Protein AF-D8FT70-F1 (afdb_monomer)

Radius of gyration: 17.11 Å; Cα contacts (8 Å, |Δi|>4): 318; chains: 1; bounding box: 54×34×43 Å

Foldseek 3Di:
DDDDPPDDDFDDDLVFLLQALVQQLLQLVLVCVLPVVAGPNVNSVLVSVQSSLCVVQVWFQKKKKFWFAVVVVGHTAKMKMWGKFFAPRFCVPAVQAFDDHHNDHDDHDDDDPRIHMDMDTDTDPSQVPDDLVVNCVSCVSHPDHGPPPDPPDDDPDDPHDWDWPAWGGHGGIIITMTMDGDDDD

Nearest PDB structures (foldseek):
  4tzj-assembly1_A  TM=5.877E-01  e=7.000E-05  Caenorhabditis elegans
  6ww9-assembly1_A  TM=5.213E-01  e=8.939E-05  Homo sapiens
  8cxk-assembly1_A  TM=5.914E-01  e=4.656E-04  Caenorhabditis elegans
  4trk-assembly1_A  TM=5.838E-01  e=4.120E-04  Caenorhabditis elegans
  6kto-assembly1_A  TM=5.050E-01  e=3.035E-04  Homo sapiens

Mean predicted aligned error: 5.56 Å

pLDDT: mean 88.77, std 13.38, range [35.94, 98.25]

Secondary structure (DSSP, 8-state):
-------PPPP--HHHHHHHHHHHHHHHHHHHHH-TTTS-HHHHHHHHHHHHHHHHTT-EEEEEEEEEETTTTTEEEEEEEEEEEETHHHHHHHTT--B----PPP-PPP--TT-EEEEEEEE-HHHHTS-HHHHHHHHTTSSS--TTS--------TTS-PEEEEEEEETTEEEEEEEEEPPP-

Structure (mmCIF, N/CA/C/O backbone):
data_AF-D8FT70-F1
#
_entry.id   AF-D8FT70-F1
#
loop_
_atom_site.group_PDB
_atom_site.id
_atom_site.type_symbol
_atom_site.label_atom_id
_atom_site.label_alt_id
_atom_site.label_comp_id
_atom_site.label_asym_id
_atom_site.label_entity_id
_atom_site.label_seq_id
_atom_site.pdbx_PDB_ins_code
_atom_site.Cartn_x
_atom_site.Cartn_y
_atom_site.Cartn_z
_atom_site.occupancy
_atom_site.B_iso_or_equiv
_atom_site.auth_seq_id
_atom_site.auth_comp_id
_atom_site.auth_asym_id
_atom_site.auth_atom_id
_atom_site.pdbx_PDB_model_num
ATOM 1 N N . MET A 1 1 ? -39.156 -11.696 14.757 1.00 41.62 1 MET A N 1
ATOM 2 C CA . MET A 1 1 ? -37.833 -11.967 15.363 1.00 41.62 1 MET A CA 1
ATOM 3 C C . MET A 1 1 ? -37.110 -10.641 15.510 1.00 41.62 1 MET A C 1
ATOM 5 O O . MET A 1 1 ? -37.028 -9.922 14.524 1.00 41.62 1 MET A O 1
ATOM 9 N N . LYS A 1 2 ? -36.673 -10.265 16.717 1.00 35.94 2 LYS A N 1
ATOM 10 C CA . LYS A 1 2 ? -35.845 -9.067 16.913 1.00 35.94 2 LYS A CA 1
ATOM 11 C C . LYS A 1 2 ? -34.390 -9.457 16.643 1.00 35.94 2 LYS A C 1
ATOM 13 O O . LYS A 1 2 ? -33.873 -10.331 17.329 1.00 35.94 2 LYS A O 1
ATOM 18 N N . SER A 1 3 ? -33.777 -8.848 15.629 1.00 40.41 3 SER A N 1
ATOM 19 C CA . SER A 1 3 ? -32.331 -8.911 15.403 1.00 40.41 3 SER A CA 1
ATOM 20 C C . SER A 1 3 ? -31.639 -8.247 16.595 1.00 40.41 3 SER A C 1
ATOM 22 O O . SER A 1 3 ? -31.877 -7.070 16.865 1.00 40.41 3 SER A O 1
ATOM 24 N N . ILE A 1 4 ? -30.859 -9.013 17.356 1.00 44.88 4 ILE A N 1
ATOM 25 C CA . ILE A 1 4 ? -29.949 -8.460 18.358 1.00 44.88 4 ILE A CA 1
ATOM 26 C C . ILE A 1 4 ? -28.674 -8.125 17.592 1.00 44.88 4 ILE A C 1
ATOM 28 O O . ILE A 1 4 ? -27.902 -9.016 17.244 1.00 44.88 4 ILE A O 1
ATOM 32 N N . VAL A 1 5 ? -28.475 -6.845 17.291 1.00 44.84 5 VAL A N 1
ATOM 33 C CA . VAL A 1 5 ? -27.199 -6.360 16.765 1.00 44.84 5 VAL A CA 1
ATOM 34 C C . VAL A 1 5 ? -26.230 -6.302 17.943 1.00 44.84 5 VAL A C 1
ATOM 36 O O . VAL A 1 5 ? -26.294 -5.387 18.760 1.00 44.84 5 VAL A O 1
ATOM 39 N N . ILE A 1 6 ? -25.369 -7.310 18.069 1.00 43.50 6 ILE A N 1
ATOM 40 C CA . ILE A 1 6 ? -24.229 -7.262 18.987 1.00 43.50 6 ILE A CA 1
ATOM 41 C C . ILE A 1 6 ? -23.134 -6.475 18.264 1.00 43.50 6 ILE A C 1
ATOM 43 O O . ILE A 1 6 ? -22.516 -6.986 17.335 1.00 43.50 6 ILE A O 1
ATOM 47 N N . SER A 1 7 ? -22.924 -5.213 18.640 1.00 49.34 7 SER A N 1
ATOM 48 C CA . SER A 1 7 ? -21.809 -4.420 18.121 1.00 49.34 7 SER A CA 1
ATOM 49 C C . SER A 1 7 ? -20.530 -4.793 18.870 1.00 49.34 7 SER A C 1
ATOM 51 O O . SER A 1 7 ? -20.329 -4.376 20.011 1.00 49.34 7 SER A O 1
ATOM 53 N N . THR A 1 8 ? -19.662 -5.586 18.252 1.00 55.84 8 THR A N 1
ATOM 54 C CA . THR A 1 8 ? -18.326 -5.869 18.786 1.00 55.84 8 THR A CA 1
ATOM 55 C C . THR A 1 8 ? -17.396 -4.705 18.448 1.00 55.84 8 THR A C 1
ATOM 57 O O . THR A 1 8 ? -17.171 -4.412 17.276 1.00 55.84 8 THR A O 1
ATOM 60 N N . SER A 1 9 ? -16.843 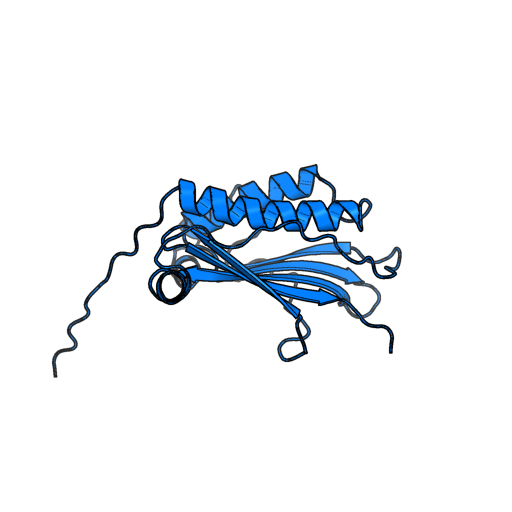-4.027 19.455 1.00 68.00 9 SER A N 1
ATOM 61 C CA . SER A 1 9 ? -15.784 -3.034 19.245 1.00 68.00 9 SER A CA 1
ATOM 62 C C . SER A 1 9 ? -14.445 -3.747 19.050 1.00 68.00 9 SER A C 1
ATOM 64 O O . SER A 1 9 ? -13.988 -4.450 19.952 1.00 68.00 9 SER A O 1
ATOM 66 N N . ILE A 1 10 ? -13.812 -3.568 17.891 1.00 78.56 10 ILE A N 1
ATOM 67 C CA . ILE A 1 10 ? -12.464 -4.080 17.624 1.00 78.56 10 ILE A CA 1
ATOM 68 C C . ILE A 1 10 ? -11.456 -3.020 18.075 1.00 78.56 10 ILE A C 1
ATOM 70 O O . ILE A 1 10 ? -11.450 -1.909 17.551 1.00 78.56 10 ILE A O 1
ATOM 74 N N . SER A 1 11 ? -10.596 -3.361 19.034 1.00 84.44 11 SER A N 1
ATOM 75 C CA . SER A 1 11 ? -9.522 -2.470 19.485 1.00 84.44 11 SER A CA 1
ATOM 76 C C . SER A 1 11 ? -8.254 -2.710 18.668 1.00 84.44 11 SER A C 1
ATOM 78 O O . SER A 1 11 ? -7.707 -3.815 18.691 1.00 84.44 11 SER A O 1
ATOM 80 N N . ILE A 1 12 ? -7.778 -1.674 17.977 1.00 89.50 12 ILE A N 1
ATOM 81 C CA . ILE A 1 12 ? -6.505 -1.655 17.243 1.00 89.50 12 ILE A CA 1
ATOM 82 C C . ILE A 1 12 ? -5.605 -0.626 17.916 1.00 89.50 12 ILE A C 1
ATOM 84 O O . ILE A 1 12 ? -6.015 0.514 18.134 1.00 89.50 12 ILE A O 1
ATOM 88 N N . THR A 1 13 ? -4.389 -1.023 18.283 1.00 92.88 13 THR A N 1
ATOM 89 C CA . THR A 1 13 ? -3.439 -0.116 18.931 1.00 92.88 13 THR A CA 1
ATOM 90 C C . THR A 1 13 ? -2.561 0.593 17.902 1.00 92.88 13 THR A C 1
ATOM 92 O O . THR A 1 13 ? -2.334 0.093 16.800 1.00 92.88 13 THR A O 1
ATOM 95 N N . GLY A 1 14 ? -1.975 1.733 18.284 1.00 93.12 14 GLY A N 1
ATOM 96 C CA . GLY A 1 14 ? -0.968 2.396 17.448 1.00 93.12 14 GLY A CA 1
ATOM 97 C C . GLY A 1 14 ? 0.229 1.489 17.127 1.00 93.12 14 GLY A C 1
ATOM 98 O O . GLY A 1 14 ? 0.755 1.533 16.021 1.00 93.12 14 GLY A O 1
ATOM 99 N N . ASN A 1 15 ? 0.609 0.596 18.049 1.00 95.19 15 ASN A N 1
ATOM 100 C CA . ASN A 1 15 ? 1.689 -0.370 17.830 1.00 95.19 15 ASN A CA 1
ATOM 101 C C . ASN A 1 15 ? 1.345 -1.428 16.773 1.00 95.19 15 ASN A C 1
ATOM 103 O O . ASN A 1 15 ? 2.253 -1.905 16.089 1.00 95.19 15 ASN A O 1
ATOM 107 N N . ASP A 1 16 ? 0.068 -1.798 16.644 1.00 96.25 16 ASP A N 1
ATOM 108 C CA . ASP A 1 16 ? -0.387 -2.732 15.611 1.00 96.25 16 ASP A CA 1
ATOM 109 C C . ASP A 1 16 ? -0.280 -2.090 14.228 1.00 96.25 16 ASP A C 1
ATOM 111 O O . ASP A 1 16 ? 0.277 -2.684 13.305 1.00 96.25 16 ASP A O 1
ATOM 115 N N . ILE A 1 17 ? -0.731 -0.836 14.122 1.00 96.81 17 ILE A N 1
ATOM 116 C CA . ILE A 1 17 ? -0.662 -0.038 12.893 1.00 96.81 17 ILE A CA 1
ATOM 117 C C . ILE A 1 17 ? 0.787 0.162 12.461 1.00 96.81 17 ILE A C 1
ATOM 119 O O . ILE A 1 17 ? 1.124 -0.133 11.316 1.00 96.81 17 ILE A O 1
ATOM 123 N N . ILE A 1 18 ? 1.654 0.602 13.380 1.00 97.50 18 ILE A N 1
ATOM 124 C CA . ILE A 1 18 ? 3.083 0.799 13.107 1.00 97.50 18 ILE A CA 1
ATOM 125 C C . ILE A 1 18 ? 3.709 -0.503 12.607 1.00 97.50 18 ILE A C 1
ATOM 127 O O . ILE A 1 18 ? 4.420 -0.499 11.608 1.00 97.50 18 ILE A O 1
ATOM 131 N N . TYR A 1 19 ? 3.442 -1.633 13.269 1.00 97.62 19 TYR A N 1
ATOM 132 C CA . TYR A 1 19 ? 4.030 -2.907 12.864 1.00 97.62 19 TYR A CA 1
ATOM 133 C C . TYR A 1 19 ? 3.615 -3.320 11.446 1.00 97.62 19 TYR A C 1
ATOM 135 O O . TYR A 1 19 ? 4.471 -3.733 10.657 1.00 97.62 19 TYR A O 1
ATOM 143 N N . VAL A 1 20 ? 2.319 -3.216 11.130 1.00 98.00 20 VAL A N 1
ATOM 144 C CA . VAL A 1 20 ? 1.765 -3.594 9.823 1.00 98.00 20 VAL A CA 1
ATOM 145 C C . VAL A 1 20 ? 2.288 -2.672 8.723 1.00 98.00 20 VAL A C 1
ATOM 147 O O . VAL A 1 20 ? 2.804 -3.163 7.716 1.00 98.00 20 VAL A O 1
ATOM 150 N N . ALA A 1 21 ? 2.251 -1.354 8.935 1.00 97.88 21 ALA A N 1
ATOM 151 C CA . ALA A 1 21 ? 2.776 -0.382 7.980 1.00 97.88 21 ALA A CA 1
ATOM 152 C C . ALA A 1 21 ? 4.281 -0.577 7.726 1.00 97.88 21 ALA A C 1
ATOM 154 O O . ALA A 1 21 ? 4.714 -0.581 6.574 1.00 97.88 21 ALA A O 1
ATOM 155 N N . GLN A 1 22 ? 5.062 -0.884 8.768 1.00 98.12 22 GLN A N 1
ATOM 156 C CA . GLN A 1 22 ? 6.487 -1.198 8.631 1.00 98.12 22 GLN A CA 1
ATOM 157 C C . GLN A 1 22 ? 6.758 -2.429 7.764 1.00 98.12 22 GLN A C 1
ATOM 159 O O . GLN A 1 22 ? 7.789 -2.474 7.087 1.00 98.12 22 GLN A O 1
ATOM 164 N N . GLN A 1 23 ? 5.885 -3.445 7.767 1.00 98.00 23 GLN A N 1
ATOM 165 C CA . GLN A 1 23 ? 6.073 -4.596 6.878 1.00 98.00 23 GLN A CA 1
ATOM 166 C C . GLN A 1 23 ? 5.832 -4.210 5.416 1.00 98.00 23 GLN A C 1
ATOM 168 O O . GLN A 1 23 ? 6.660 -4.545 4.570 1.00 98.00 23 GLN A O 1
ATOM 173 N N . VAL A 1 24 ? 4.786 -3.426 5.135 1.00 97.88 24 VAL A N 1
ATOM 174 C CA . VAL A 1 24 ? 4.529 -2.880 3.790 1.00 97.88 24 VAL A CA 1
ATOM 175 C C . VAL A 1 24 ? 5.698 -2.012 3.330 1.00 97.88 24 VAL A C 1
ATOM 177 O O . VAL A 1 24 ? 6.209 -2.191 2.225 1.00 97.88 24 VAL A O 1
ATOM 180 N N . LYS A 1 25 ? 6.219 -1.143 4.203 1.00 98.25 25 LYS A N 1
ATOM 181 C CA . LYS A 1 25 ? 7.415 -0.354 3.902 1.00 98.25 25 LYS A CA 1
ATOM 182 C C . LYS A 1 25 ? 8.608 -1.222 3.521 1.00 98.25 25 LYS A C 1
ATOM 184 O O . LYS A 1 25 ? 9.339 -0.893 2.589 1.00 98.25 25 LYS A O 1
ATOM 189 N N . ARG A 1 26 ? 8.858 -2.314 4.246 1.00 98.19 26 ARG A N 1
ATOM 190 C CA . ARG A 1 26 ? 9.984 -3.210 3.941 1.00 98.19 26 ARG A CA 1
ATOM 191 C C . ARG A 1 26 ? 9.856 -3.808 2.545 1.00 98.19 26 ARG A C 1
ATOM 193 O O . ARG A 1 26 ? 10.862 -3.861 1.843 1.00 98.19 26 ARG A O 1
ATOM 200 N N . ASP A 1 27 ? 8.653 -4.197 2.129 1.00 97.62 27 ASP A N 1
ATOM 201 C CA . ASP A 1 27 ? 8.406 -4.645 0.755 1.00 97.62 27 ASP A CA 1
ATOM 202 C C . ASP A 1 27 ? 8.674 -3.531 -0.260 1.00 97.62 27 ASP A C 1
ATOM 204 O O . ASP A 1 27 ? 9.400 -3.757 -1.228 1.00 97.62 27 ASP A O 1
ATOM 208 N N . LEU A 1 28 ? 8.191 -2.310 -0.007 1.00 97.81 28 LEU A N 1
ATOM 209 C CA . LEU A 1 28 ? 8.463 -1.153 -0.868 1.00 97.81 28 LEU A CA 1
ATOM 210 C C . LEU A 1 28 ? 9.961 -0.828 -0.952 1.00 97.81 28 LEU A C 1
ATOM 212 O O . LEU A 1 28 ? 10.458 -0.509 -2.028 1.00 97.81 28 LEU A O 1
ATOM 216 N N . LYS A 1 29 ? 10.716 -0.991 0.139 1.00 98.12 29 LYS A N 1
ATOM 217 C CA . LYS A 1 29 ? 12.182 -0.853 0.137 1.00 98.12 29 LYS A CA 1
ATOM 218 C C . LYS A 1 29 ? 12.886 -1.974 -0.625 1.00 98.12 29 LYS A C 1
ATOM 220 O O . LYS A 1 29 ? 13.968 -1.760 -1.167 1.00 98.12 29 LYS A O 1
ATOM 225 N N . SER A 1 30 ? 12.317 -3.174 -0.678 1.00 97.06 30 SER A N 1
ATOM 226 C CA . SER A 1 30 ? 12.828 -4.233 -1.554 1.00 97.06 30 SER A CA 1
ATOM 227 C C . SER A 1 30 ? 12.486 -3.963 -3.021 1.00 97.06 30 SER A C 1
ATOM 229 O O . SER A 1 30 ? 13.316 -4.228 -3.890 1.00 97.06 30 SER A O 1
ATOM 231 N N . LEU A 1 31 ? 11.322 -3.369 -3.299 1.00 96.50 31 LEU A N 1
ATOM 232 C CA . LEU A 1 31 ? 10.928 -2.931 -4.637 1.00 96.50 31 LEU A CA 1
ATOM 233 C C . LEU A 1 31 ? 11.800 -1.771 -5.141 1.00 96.50 31 LEU A C 1
ATOM 235 O O . LEU A 1 31 ? 12.268 -1.825 -6.275 1.00 96.50 31 LEU A O 1
ATOM 239 N N . SER A 1 32 ? 12.098 -0.778 -4.297 1.00 97.56 32 SER A N 1
ATOM 240 C CA . SER A 1 32 ? 12.981 0.346 -4.641 1.00 97.56 32 SER A CA 1
ATOM 241 C C . SER A 1 32 ? 14.410 -0.108 -4.934 1.00 97.56 32 SER A C 1
ATOM 243 O O . SER A 1 32 ? 15.049 0.401 -5.847 1.00 97.56 32 SER A O 1
ATOM 245 N N . LYS A 1 33 ? 14.909 -1.137 -4.236 1.00 97.31 33 LYS A N 1
ATOM 246 C CA . LYS A 1 33 ? 16.205 -1.759 -4.559 1.00 97.31 33 LYS A CA 1
ATOM 247 C C . LYS A 1 33 ? 16.215 -2.431 -5.932 1.00 97.31 33 LYS A C 1
ATOM 249 O O . LYS A 1 33 ? 17.240 -2.395 -6.604 1.00 97.31 33 LYS A O 1
ATOM 254 N N . ALA A 1 34 ? 15.109 -3.056 -6.336 1.00 96.25 34 ALA A N 1
ATOM 255 C CA . ALA A 1 34 ? 14.995 -3.691 -7.648 1.00 96.25 34 ALA A CA 1
ATOM 256 C C . ALA A 1 34 ? 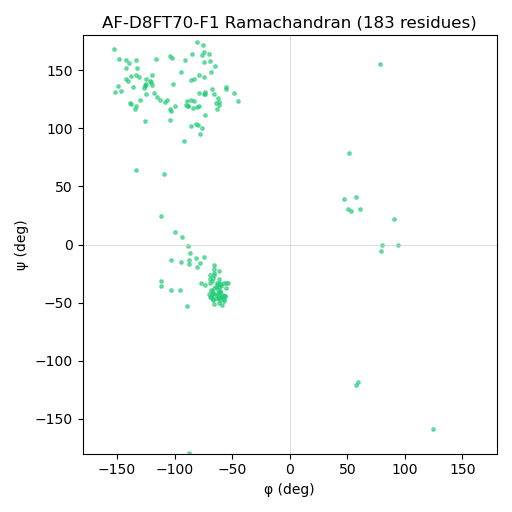14.770 -2.673 -8.779 1.00 96.25 34 ALA A C 1
ATOM 258 O O . ALA A 1 34 ? 15.264 -2.879 -9.886 1.00 96.25 34 ALA A O 1
ATOM 259 N N . TYR A 1 35 ? 14.066 -1.571 -8.499 1.00 96.75 35 TYR A N 1
ATOM 260 C CA . TYR A 1 35 ? 13.694 -0.551 -9.484 1.00 96.75 35 TYR A CA 1
ATOM 261 C C . TYR A 1 35 ? 13.962 0.882 -8.979 1.00 96.75 35 TYR A C 1
ATOM 263 O O . TYR A 1 35 ? 13.030 1.682 -8.858 1.00 96.75 35 TYR A O 1
ATOM 271 N N . PRO A 1 36 ? 15.231 1.254 -8.730 1.00 96.00 36 PRO A N 1
ATOM 272 C CA . PRO A 1 36 ? 15.581 2.521 -8.073 1.00 96.00 36 PRO A CA 1
ATOM 273 C C . PRO A 1 36 ? 15.230 3.772 -8.887 1.00 96.00 36 PRO A C 1
ATOM 275 O O . PRO A 1 36 ? 15.091 4.852 -8.324 1.00 96.00 36 PRO A O 1
ATOM 278 N N . ASN A 1 37 ? 15.066 3.635 -10.205 1.00 95.56 37 ASN A N 1
ATOM 279 C CA . ASN A 1 37 ? 14.657 4.737 -11.082 1.00 95.56 37 ASN A CA 1
ATOM 280 C C . ASN A 1 37 ? 13.139 4.991 -11.068 1.00 95.56 37 ASN A C 1
ATOM 282 O O . ASN A 1 37 ? 12.695 5.983 -11.637 1.00 95.56 37 ASN A O 1
ATOM 286 N N . LEU A 1 38 ? 12.350 4.080 -10.489 1.00 96.88 38 LEU A N 1
ATOM 287 C CA . LEU A 1 38 ? 10.884 4.144 -10.480 1.00 96.88 38 LEU A CA 1
ATOM 288 C C . LEU A 1 38 ? 10.315 4.397 -9.086 1.00 96.88 38 LEU A C 1
ATOM 290 O O . LEU A 1 38 ? 9.264 5.012 -8.978 1.00 96.88 38 LEU A O 1
ATOM 294 N N . LEU A 1 39 ? 10.992 3.919 -8.043 1.00 96.94 39 LEU A N 1
ATOM 295 C CA . LEU A 1 39 ? 10.612 4.125 -6.651 1.00 96.94 39 LEU A CA 1
ATOM 296 C C . LEU A 1 39 ? 11.874 4.402 -5.836 1.00 96.94 39 LEU A C 1
ATOM 298 O O . LEU A 1 39 ? 12.783 3.570 -5.805 1.00 96.94 39 LEU A O 1
ATOM 302 N N . SER A 1 40 ? 11.928 5.548 -5.161 1.00 97.19 40 SER A N 1
ATOM 303 C CA . SER A 1 40 ? 13.034 5.883 -4.259 1.00 97.19 40 SER A CA 1
ATOM 304 C C . SER A 1 40 ? 12.817 5.287 -2.861 1.00 97.19 40 SER A C 1
ATOM 306 O O . SER A 1 40 ? 11.716 4.866 -2.503 1.00 97.19 40 SER A O 1
ATOM 308 N N . SER A 1 41 ? 13.876 5.224 -2.043 1.00 95.50 41 SER A N 1
ATOM 309 C CA . SER A 1 41 ? 13.713 4.822 -0.636 1.00 95.50 41 SER A CA 1
ATOM 310 C C . SER A 1 41 ? 12.891 5.838 0.155 1.00 95.50 41 SER A C 1
ATOM 312 O O . SER A 1 41 ? 12.103 5.419 0.995 1.00 95.50 41 SER A O 1
ATOM 314 N N . ASP A 1 42 ? 13.069 7.131 -0.118 1.00 97.31 42 ASP A N 1
ATOM 315 C CA . ASP A 1 42 ? 12.357 8.202 0.584 1.00 97.31 42 ASP A CA 1
ATOM 316 C C . ASP A 1 42 ? 10.864 8.163 0.244 1.00 97.31 42 ASP A C 1
ATOM 318 O O . ASP A 1 42 ? 10.030 8.230 1.137 1.00 97.31 42 ASP A O 1
ATOM 322 N N . GLU A 1 43 ? 10.509 7.905 -1.021 1.00 96.56 43 GLU A N 1
ATOM 323 C CA . GLU A 1 43 ? 9.109 7.710 -1.410 1.00 96.56 43 GLU A CA 1
ATOM 324 C C . GLU A 1 43 ? 8.492 6.479 -0.722 1.00 96.56 43 GLU A C 1
ATOM 326 O O . GLU A 1 43 ? 7.310 6.484 -0.384 1.00 96.56 43 GLU A O 1
ATOM 331 N N . ALA A 1 44 ? 9.273 5.423 -0.469 1.00 96.75 44 ALA A N 1
ATOM 332 C CA . ALA A 1 44 ? 8.801 4.271 0.299 1.00 96.75 44 ALA A CA 1
ATOM 333 C C . ALA A 1 44 ? 8.573 4.592 1.790 1.00 96.75 44 ALA A C 1
ATOM 335 O O . ALA A 1 44 ? 7.678 3.999 2.394 1.00 96.75 44 ALA A O 1
ATOM 336 N N . ASP A 1 45 ? 9.369 5.490 2.384 1.00 96.75 45 ASP A N 1
ATOM 337 C CA . ASP A 1 45 ? 9.136 6.007 3.738 1.00 96.75 45 ASP A CA 1
ATOM 338 C C . ASP A 1 45 ? 7.886 6.916 3.755 1.00 96.75 45 ASP A C 1
ATOM 340 O O . ASP A 1 45 ? 6.993 6.690 4.568 1.00 96.75 45 ASP A O 1
ATOM 344 N N . ASP A 1 46 ? 7.722 7.826 2.788 1.00 96.62 46 ASP A N 1
ATOM 345 C CA . ASP A 1 46 ? 6.518 8.665 2.672 1.00 96.62 46 ASP A CA 1
ATOM 346 C C . ASP A 1 46 ? 5.241 7.814 2.545 1.00 96.62 46 ASP A C 1
ATOM 348 O O . ASP A 1 46 ? 4.233 8.058 3.213 1.00 96.62 46 ASP A O 1
ATOM 352 N N . LEU A 1 47 ? 5.265 6.773 1.706 1.00 96.25 47 LEU A N 1
ATOM 353 C CA . LEU A 1 47 ? 4.133 5.862 1.514 1.00 96.25 47 LEU A CA 1
ATOM 354 C C . LEU A 1 47 ? 3.733 5.109 2.791 1.00 96.25 47 LEU A C 1
ATOM 356 O O . LEU A 1 47 ? 2.553 4.786 2.947 1.00 96.25 47 LEU A O 1
ATOM 360 N N . GLU A 1 48 ? 4.673 4.847 3.701 1.00 96.62 48 GLU A N 1
ATOM 361 C CA . GLU A 1 48 ? 4.380 4.267 5.015 1.00 96.62 48 GLU A CA 1
ATOM 362 C C . GLU A 1 48 ? 3.548 5.227 5.862 1.00 96.62 48 GLU A C 1
ATOM 364 O O . GLU A 1 48 ? 2.487 4.834 6.344 1.00 96.62 48 GLU A O 1
ATOM 369 N N . ASP A 1 49 ? 3.978 6.483 5.994 1.00 96.06 49 ASP A N 1
ATOM 370 C CA . ASP A 1 49 ? 3.282 7.502 6.792 1.00 96.06 49 ASP A CA 1
ATOM 371 C C . ASP A 1 49 ? 1.862 7.756 6.261 1.00 96.06 49 ASP A C 1
ATOM 373 O O . ASP A 1 49 ? 0.876 7.847 7.007 1.00 96.06 49 ASP A O 1
ATOM 377 N N . ASN A 1 50 ? 1.746 7.788 4.933 1.00 95.56 50 ASN A N 1
ATOM 378 C CA . ASN A 1 50 ? 0.479 7.890 4.223 1.00 95.56 50 ASN A CA 1
ATOM 379 C C . ASN A 1 50 ? -0.428 6.688 4.548 1.00 95.56 50 ASN A C 1
ATOM 381 O O . ASN A 1 50 ? -1.599 6.860 4.888 1.00 95.56 50 ASN A O 1
ATOM 385 N N . PHE A 1 51 ? 0.104 5.465 4.479 1.00 96.44 51 PHE A N 1
ATOM 386 C CA . PHE A 1 51 ? -0.657 4.250 4.765 1.00 96.44 51 PHE A CA 1
ATOM 387 C C . PHE A 1 51 ? -1.046 4.134 6.245 1.00 96.44 51 PHE A C 1
ATOM 389 O O . PHE A 1 51 ? -2.183 3.774 6.548 1.00 96.44 51 PHE A O 1
ATOM 396 N N . MET A 1 52 ? -0.164 4.518 7.172 1.00 96.75 52 MET A N 1
ATOM 397 C CA . MET A 1 52 ? -0.474 4.607 8.602 1.00 96.75 52 MET A CA 1
ATOM 398 C C . MET A 1 52 ? -1.664 5.530 8.856 1.00 96.75 52 MET A C 1
ATOM 400 O O . MET A 1 52 ? -2.573 5.159 9.597 1.00 96.75 52 MET A O 1
ATOM 404 N N . THR A 1 53 ? -1.698 6.694 8.202 1.00 95.62 53 THR A N 1
ATOM 405 C CA . THR A 1 53 ? -2.823 7.636 8.299 1.00 95.62 53 THR A CA 1
ATOM 406 C C . THR A 1 53 ? -4.138 6.981 7.875 1.00 95.62 53 THR A C 1
ATOM 408 O O . THR A 1 53 ? -5.150 7.119 8.568 1.00 95.62 53 THR A O 1
ATOM 411 N N . LEU A 1 54 ? -4.133 6.210 6.783 1.00 95.62 54 LEU A N 1
ATOM 412 C CA . LEU A 1 54 ? -5.324 5.485 6.336 1.00 95.62 54 LEU A CA 1
ATOM 413 C C . LEU A 1 54 ? -5.740 4.381 7.320 1.00 95.62 54 LEU A C 1
ATOM 415 O O . LEU A 1 54 ? -6.929 4.241 7.605 1.00 95.62 54 LEU A O 1
ATOM 419 N N . LEU A 1 55 ? -4.788 3.628 7.874 1.00 95.88 55 LEU A N 1
ATOM 420 C CA . LEU A 1 55 ? -5.061 2.560 8.842 1.00 95.88 55 LEU A CA 1
ATOM 421 C C . LEU A 1 55 ? -5.628 3.093 10.165 1.00 95.88 55 LEU A C 1
ATOM 423 O O . LEU A 1 55 ? -6.597 2.531 10.673 1.00 95.88 55 LEU A O 1
ATOM 427 N N . ILE A 1 56 ? -5.083 4.196 10.696 1.00 95.00 56 ILE A N 1
ATOM 428 C CA . ILE A 1 56 ? -5.579 4.856 11.923 1.00 95.00 56 ILE A CA 1
ATOM 429 C C . ILE A 1 56 ? -7.061 5.213 11.794 1.00 95.00 56 ILE A C 1
ATOM 431 O O . ILE A 1 56 ? -7.817 5.089 12.755 1.00 95.00 56 ILE A O 1
ATOM 435 N N . ASN A 1 57 ? -7.478 5.631 10.601 1.00 94.19 57 ASN A N 1
ATOM 436 C CA . ASN A 1 57 ? -8.845 6.060 10.329 1.00 94.19 57 ASN A CA 1
ATOM 437 C C . ASN A 1 57 ? -9.745 4.935 9.794 1.00 94.19 57 ASN A C 1
ATOM 439 O O . ASN A 1 57 ? -10.872 5.209 9.384 1.00 94.19 57 ASN A O 1
ATOM 443 N N . ASN A 1 58 ? -9.259 3.687 9.764 1.00 93.69 58 ASN A N 1
ATOM 444 C CA . ASN A 1 58 ? -9.934 2.561 9.117 1.00 93.69 58 ASN A CA 1
ATOM 445 C C . ASN A 1 58 ? -10.424 2.911 7.697 1.00 93.69 58 ASN A C 1
ATOM 447 O O . ASN A 1 58 ? -11.546 2.587 7.312 1.00 93.69 58 ASN A O 1
ATOM 451 N N . ALA A 1 59 ? -9.627 3.662 6.936 1.00 94.38 59 ALA A N 1
ATOM 452 C CA . ALA A 1 59 ? -10.096 4.322 5.723 1.00 94.38 59 ALA A CA 1
ATOM 453 C C . ALA A 1 59 ? -10.001 3.445 4.462 1.00 94.38 59 ALA A C 1
ATOM 455 O O . ALA A 1 59 ? -10.629 3.736 3.449 1.00 94.38 59 ALA A O 1
ATOM 456 N N . VAL A 1 60 ? -9.224 2.367 4.506 1.00 94.25 60 VAL A N 1
ATOM 457 C CA . VAL A 1 60 ? -8.819 1.578 3.336 1.00 94.25 60 VAL A CA 1
ATOM 458 C C . VAL A 1 60 ? -9.173 0.104 3.520 1.00 94.25 60 VAL A C 1
ATOM 460 O O . VAL A 1 60 ? -8.955 -0.444 4.597 1.00 94.25 60 VAL A O 1
ATOM 463 N N . SER A 1 61 ? -9.708 -0.532 2.473 1.00 94.75 61 SER A N 1
ATOM 464 C CA . SER A 1 61 ? -9.888 -1.990 2.406 1.00 94.75 61 SER A CA 1
ATOM 465 C C . SER A 1 61 ? -8.732 -2.665 1.678 1.00 94.75 61 SER A C 1
ATOM 467 O O . SER A 1 61 ? -8.272 -3.717 2.101 1.00 94.75 61 SER A O 1
ATOM 469 N N . ASP A 1 62 ? -8.233 -2.046 0.609 1.00 94.00 62 ASP A N 1
ATOM 470 C CA . ASP A 1 62 ? -7.111 -2.549 -0.171 1.00 94.00 62 ASP A CA 1
ATOM 471 C C . ASP A 1 62 ? -6.230 -1.395 -0.626 1.00 94.00 62 ASP A C 1
ATOM 473 O O . ASP A 1 62 ? -6.708 -0.331 -1.019 1.00 94.00 62 ASP A O 1
ATOM 477 N N . ILE A 1 63 ? -4.928 -1.624 -0.632 1.00 93.81 63 ILE A N 1
ATOM 478 C CA . ILE A 1 63 ? -3.950 -0.710 -1.209 1.00 93.81 63 ILE A CA 1
ATOM 479 C C . ILE A 1 63 ? -3.024 -1.501 -2.119 1.00 93.81 63 ILE A C 1
ATOM 481 O O . ILE A 1 63 ? -2.677 -2.650 -1.831 1.00 93.81 63 ILE A O 1
ATOM 485 N N . GLY A 1 64 ? -2.606 -0.894 -3.222 1.00 93.69 64 GLY A N 1
ATOM 486 C CA . GLY A 1 64 ? -1.637 -1.516 -4.104 1.00 93.69 64 GLY A CA 1
ATOM 487 C C . GLY A 1 64 ? -0.647 -0.540 -4.700 1.00 93.69 64 GLY A C 1
ATOM 488 O O . GLY A 1 64 ? -0.871 0.668 -4.773 1.00 93.69 64 GLY A O 1
ATOM 489 N N . PHE A 1 65 ? 0.477 -1.102 -5.123 1.00 94.62 65 PHE A N 1
ATOM 490 C CA . PHE A 1 65 ? 1.612 -0.378 -5.675 1.00 94.62 65 PHE A CA 1
ATOM 491 C C . PHE A 1 65 ? 2.047 -1.099 -6.933 1.00 94.62 65 PHE A C 1
ATOM 493 O O . PHE A 1 65 ? 2.378 -2.284 -6.889 1.00 94.62 65 PHE A O 1
ATOM 500 N N . SER A 1 66 ? 1.984 -0.394 -8.053 1.00 93.88 66 SER A N 1
ATOM 501 C CA . SER A 1 66 ? 2.109 -0.967 -9.384 1.00 93.88 66 SER A CA 1
ATOM 502 C C . SER A 1 66 ? 3.198 -0.250 -10.158 1.00 93.88 66 SER A C 1
ATOM 504 O O . SER A 1 66 ? 3.268 0.976 -10.159 1.00 93.88 66 SER A O 1
ATOM 506 N N . ILE A 1 67 ? 4.010 -1.017 -10.870 1.00 94.44 67 ILE A N 1
ATOM 507 C CA . ILE A 1 67 ? 4.812 -0.514 -11.976 1.00 94.44 67 ILE A CA 1
ATOM 508 C C . ILE A 1 67 ? 4.067 -0.885 -13.247 1.00 94.44 67 ILE A C 1
ATOM 510 O O . ILE A 1 67 ? 3.843 -2.070 -13.493 1.00 94.44 67 ILE A O 1
ATOM 514 N N . TYR A 1 68 ? 3.668 0.104 -14.038 1.00 92.69 68 TYR A N 1
ATOM 515 C CA . TYR A 1 68 ? 2.893 -0.110 -15.257 1.00 92.69 68 TYR A CA 1
ATOM 516 C C . TYR A 1 68 ? 3.367 0.804 -16.386 1.00 92.69 68 TYR A C 1
ATOM 518 O O . TYR A 1 68 ? 3.946 1.855 -16.136 1.00 92.69 68 TYR A O 1
ATOM 526 N N . ASP A 1 69 ? 3.126 0.407 -17.632 1.00 92.12 69 ASP A N 1
ATOM 527 C CA . ASP A 1 69 ? 3.445 1.206 -18.813 1.00 92.12 69 ASP A CA 1
ATOM 528 C C . ASP A 1 69 ? 2.177 1.842 -19.405 1.00 92.12 69 ASP A C 1
ATOM 530 O O . ASP A 1 69 ? 1.377 1.140 -20.040 1.00 92.12 69 ASP A O 1
ATOM 534 N N . PRO A 1 70 ? 1.984 3.165 -19.241 1.00 89.94 70 PRO A N 1
ATOM 535 C CA . PRO A 1 70 ? 0.833 3.870 -19.793 1.00 89.94 70 PRO A CA 1
ATOM 536 C C . PRO A 1 70 ? 0.821 3.892 -21.326 1.00 89.94 70 PRO A C 1
ATOM 538 O O . PRO A 1 70 ? -0.245 3.995 -21.930 1.00 89.94 70 PRO A O 1
ATOM 541 N N . THR A 1 71 ? 1.980 3.758 -21.974 1.00 91.81 71 THR A N 1
ATOM 542 C CA . THR A 1 71 ? 2.098 3.733 -23.441 1.00 91.81 71 THR A CA 1
ATOM 543 C C . THR A 1 71 ? 1.764 2.363 -24.030 1.00 91.81 71 THR A C 1
ATOM 545 O O . THR A 1 71 ? 1.395 2.266 -25.199 1.00 91.81 71 THR A O 1
ATOM 548 N N . ASN A 1 72 ? 1.812 1.308 -23.213 1.00 87.44 72 ASN A N 1
ATOM 549 C CA . ASN A 1 72 ? 1.491 -0.059 -23.607 1.00 87.44 72 ASN A CA 1
ATOM 550 C C . ASN A 1 72 ? 0.171 -0.525 -22.983 1.00 87.44 72 ASN A C 1
ATOM 552 O O . ASN A 1 72 ? 0.118 -1.475 -22.203 1.00 87.44 72 ASN A O 1
ATOM 556 N N . SER A 1 73 ? -0.915 0.178 -23.309 1.00 85.12 73 SER A N 1
ATOM 557 C CA . SER A 1 73 ? -2.269 -0.142 -22.844 1.00 85.12 73 SER A CA 1
ATOM 558 C C . SER A 1 73 ? -2.396 -0.272 -21.321 1.00 85.12 73 SER A C 1
ATOM 560 O O . SER A 1 73 ? -3.258 -1.018 -20.875 1.00 85.12 73 SER A O 1
ATOM 562 N N . ASN A 1 74 ? -1.584 0.422 -20.517 1.00 86.06 74 ASN A N 1
ATOM 563 C CA . ASN A 1 74 ? -1.473 0.238 -19.062 1.00 86.06 74 ASN A CA 1
ATOM 564 C C . ASN A 1 74 ? -1.095 -1.198 -18.640 1.00 86.06 74 ASN A C 1
ATOM 566 O O . ASN A 1 74 ? -1.675 -1.747 -17.699 1.00 86.06 74 ASN A O 1
ATOM 570 N N . LEU A 1 75 ? -0.165 -1.838 -19.355 1.00 88.38 75 LEU A N 1
ATOM 571 C CA . LEU A 1 75 ? 0.407 -3.128 -18.964 1.00 88.38 75 LEU A CA 1
ATOM 572 C C . LEU A 1 75 ? 1.123 -2.983 -17.618 1.00 88.38 75 LEU A C 1
ATOM 574 O O . LEU A 1 75 ? 2.034 -2.171 -17.489 1.00 88.38 75 LEU A O 1
ATOM 578 N N . VAL A 1 76 ? 0.732 -3.777 -16.625 1.00 90.94 76 VAL A N 1
ATOM 579 C CA . VAL A 1 76 ? 1.454 -3.855 -15.347 1.00 90.94 76 VAL A CA 1
ATOM 580 C C . VAL A 1 76 ? 2.684 -4.743 -15.550 1.00 90.94 76 VAL A C 1
ATOM 582 O O . VAL A 1 76 ? 2.637 -5.694 -16.319 1.00 90.94 76 VAL A O 1
ATOM 585 N N . TYR A 1 77 ? 3.790 -4.456 -14.870 1.00 92.12 77 TYR A N 1
ATOM 586 C CA . TYR A 1 77 ? 5.012 -5.276 -14.851 1.00 92.12 77 TYR A CA 1
ATOM 587 C C . TYR A 1 77 ? 5.246 -5.912 -13.489 1.00 92.12 77 TYR A C 1
ATOM 589 O O . TYR A 1 77 ? 5.709 -7.049 -13.390 1.00 92.12 77 TYR A O 1
ATOM 597 N N . HIS A 1 78 ? 4.891 -5.180 -12.439 1.00 93.00 78 HIS A N 1
ATOM 598 C CA . HIS A 1 78 ? 5.000 -5.623 -11.065 1.00 93.00 78 HIS A CA 1
ATOM 599 C C . HIS A 1 78 ? 3.897 -4.967 -10.251 1.00 93.00 78 HIS A C 1
ATOM 601 O O . HIS A 1 78 ? 3.678 -3.766 -10.396 1.00 93.00 78 HIS A O 1
ATOM 607 N N . GLU A 1 79 ? 3.227 -5.717 -9.387 1.00 93.06 79 GLU A N 1
ATOM 608 C CA . GLU A 1 79 ? 2.230 -5.146 -8.492 1.00 93.06 79 GLU A CA 1
ATOM 609 C C . GLU A 1 79 ? 2.190 -5.878 -7.158 1.00 93.06 79 GLU A C 1
ATOM 611 O O . GLU A 1 79 ? 2.117 -7.105 -7.109 1.00 93.06 79 GLU A O 1
ATOM 616 N N . TYR A 1 80 ? 2.209 -5.096 -6.083 1.00 94.44 80 TYR A N 1
ATOM 617 C CA . TYR A 1 80 ? 1.897 -5.540 -4.734 1.00 94.44 80 TYR A CA 1
ATOM 618 C C . TYR A 1 80 ? 0.478 -5.121 -4.378 1.00 94.44 80 TYR A C 1
ATOM 620 O O . TYR A 1 80 ? 0.086 -3.985 -4.649 1.00 94.44 80 TYR A O 1
ATOM 628 N N . ARG A 1 81 ? -0.263 -6.018 -3.729 1.00 93.81 81 ARG A N 1
ATOM 629 C CA . ARG A 1 81 ? -1.596 -5.768 -3.179 1.00 93.81 81 ARG A CA 1
ATOM 630 C C . ARG A 1 81 ? -1.630 -6.156 -1.720 1.00 93.81 81 ARG A C 1
ATOM 632 O O . ARG A 1 81 ? -1.177 -7.244 -1.370 1.00 93.81 81 ARG A O 1
ATOM 639 N N . TYR A 1 82 ? -2.213 -5.284 -0.917 1.00 96.00 82 TYR A N 1
ATOM 640 C CA . TYR A 1 82 ? -2.373 -5.454 0.515 1.00 96.00 82 TYR A CA 1
ATOM 641 C C . TYR A 1 82 ? -3.849 -5.290 0.847 1.00 96.00 82 TYR A C 1
ATOM 643 O O . TYR A 1 82 ? -4.369 -4.174 0.824 1.00 96.00 82 TYR A O 1
ATOM 651 N N . LYS A 1 83 ? -4.512 -6.406 1.144 1.00 95.88 83 LYS A N 1
ATOM 652 C CA . LYS A 1 83 ? -5.899 -6.417 1.605 1.00 95.88 83 LYS A CA 1
ATOM 653 C C . LYS A 1 83 ? -5.927 -6.296 3.118 1.00 95.88 83 LYS A C 1
ATOM 655 O O . LYS A 1 83 ? -5.387 -7.161 3.801 1.00 95.88 83 LYS A O 1
ATOM 660 N N . VAL A 1 84 ? -6.553 -5.250 3.638 1.00 96.75 84 VAL A N 1
ATOM 661 C CA . VAL A 1 84 ? -6.689 -4.994 5.073 1.00 96.75 84 VAL A CA 1
ATOM 662 C C . VAL A 1 84 ? -7.712 -5.950 5.681 1.00 96.75 84 VAL A C 1
ATOM 664 O O . VAL A 1 84 ? -8.833 -6.089 5.195 1.00 96.75 84 VAL A O 1
ATOM 667 N N . LEU A 1 85 ? -7.312 -6.599 6.771 1.00 95.50 85 LEU A N 1
ATOM 668 C CA . LEU A 1 85 ? -8.120 -7.502 7.580 1.00 95.50 85 LEU A CA 1
ATOM 669 C C . LEU A 1 85 ? -8.222 -6.969 9.010 1.00 95.50 85 LEU A C 1
ATOM 671 O O . LEU A 1 85 ? -7.256 -6.409 9.539 1.00 95.50 85 LEU A O 1
ATOM 675 N N . LEU A 1 86 ? -9.373 -7.184 9.653 1.00 93.69 86 LEU A N 1
ATOM 676 C CA . LEU A 1 86 ? -9.660 -6.679 10.998 1.00 93.69 86 LEU A CA 1
ATOM 677 C C . LEU A 1 86 ? -10.273 -7.765 11.899 1.00 93.69 86 LEU A C 1
ATOM 679 O O . LEU A 1 86 ? -11.057 -8.602 11.459 1.00 93.69 86 LEU A O 1
ATOM 683 N N . GLY A 1 87 ? -9.957 -7.719 13.193 1.00 91.56 87 GLY A N 1
ATOM 684 C CA . GLY A 1 87 ? -10.617 -8.501 14.242 1.00 91.56 87 GLY A CA 1
ATOM 685 C C . GLY A 1 87 ? -10.527 -10.016 14.046 1.00 91.56 87 GLY A C 1
ATOM 686 O O . GLY A 1 87 ? -9.440 -10.595 14.081 1.00 91.56 87 GLY A O 1
ATOM 687 N N . GLY A 1 88 ? -11.684 -10.668 13.894 1.00 86.62 88 GLY A N 1
ATOM 688 C CA . GLY A 1 88 ? -11.798 -12.128 13.768 1.00 86.62 88 GLY A CA 1
ATOM 689 C C . GLY A 1 88 ? -11.036 -12.698 12.569 1.00 86.62 88 GLY A C 1
ATOM 690 O O . GLY A 1 88 ? -10.404 -13.749 12.687 1.00 86.62 88 GLY A O 1
ATOM 691 N N . ASP A 1 89 ? -11.010 -11.964 11.456 1.00 89.44 89 ASP A N 1
ATOM 692 C CA . ASP A 1 89 ? -10.319 -12.379 10.229 1.00 89.44 89 ASP A CA 1
ATOM 693 C C . ASP A 1 89 ? -8.798 -12.454 10.426 1.00 89.44 89 ASP A C 1
ATOM 695 O O . ASP A 1 89 ? -8.114 -13.238 9.778 1.00 89.44 89 ASP A O 1
ATOM 699 N N . VAL A 1 90 ? -8.268 -11.677 11.374 1.00 91.31 90 VAL A N 1
ATOM 700 C CA . VAL A 1 90 ? -6.849 -11.693 11.749 1.00 91.31 90 VAL A CA 1
ATOM 701 C C . VAL A 1 90 ? -6.602 -12.716 12.856 1.00 91.31 90 VAL A C 1
ATOM 703 O O . VAL A 1 90 ? -5.740 -13.588 12.746 1.00 91.31 90 VAL A O 1
ATOM 706 N N . THR A 1 91 ? -7.372 -12.619 13.941 1.00 90.38 91 THR A N 1
ATOM 707 C CA . THR A 1 91 ? -7.136 -13.387 15.173 1.00 90.38 91 THR A CA 1
ATOM 708 C C . THR A 1 91 ? -7.397 -14.880 15.019 1.00 90.38 91 THR A C 1
ATOM 710 O O . THR A 1 91 ? -6.744 -15.663 15.704 1.00 90.38 91 THR A O 1
ATOM 713 N N . SER A 1 92 ? -8.262 -15.289 14.085 1.00 89.00 92 SER A N 1
ATOM 714 C CA . SER A 1 92 ? -8.461 -16.702 13.734 1.00 89.00 92 SER A CA 1
ATOM 715 C C . SER A 1 92 ? -7.199 -17.376 13.182 1.00 89.00 92 SER A C 1
ATOM 717 O O . SER A 1 92 ? -7.067 -18.595 13.284 1.00 89.00 92 SER A O 1
ATOM 719 N N . VAL A 1 93 ? -6.259 -16.595 12.639 1.00 87.56 93 VAL A N 1
ATOM 720 C CA . VAL A 1 93 ? -4.991 -17.085 12.084 1.00 87.56 93 VAL A CA 1
ATOM 721 C C . VAL A 1 93 ? -3.825 -16.830 13.041 1.00 87.56 93 VAL A C 1
ATOM 723 O O . VAL A 1 93 ? -2.947 -17.679 13.184 1.00 87.56 93 VAL A O 1
ATOM 726 N N . THR A 1 94 ? -3.803 -15.674 13.708 1.00 90.88 94 THR A N 1
ATOM 727 C CA . THR A 1 94 ? -2.613 -15.196 14.437 1.00 90.88 94 THR A CA 1
ATOM 728 C C . THR A 1 94 ? -2.696 -15.370 15.952 1.00 90.88 94 THR A C 1
ATOM 730 O O . THR A 1 94 ? -1.695 -15.173 16.643 1.00 90.88 94 THR A O 1
ATOM 733 N N . ASN A 1 95 ? -3.882 -15.668 16.501 1.00 88.50 95 ASN A N 1
ATOM 734 C CA . ASN A 1 95 ? -4.179 -15.566 17.936 1.00 88.50 95 ASN A CA 1
ATOM 735 C C . ASN A 1 95 ? -3.786 -14.198 18.544 1.00 88.50 95 ASN A C 1
ATOM 737 O O . ASN A 1 95 ? -3.399 -14.114 19.708 1.00 88.50 95 ASN A O 1
ATOM 741 N N . GLY A 1 96 ? -3.835 -13.122 17.747 1.00 83.94 96 GLY A N 1
ATOM 742 C CA . GLY A 1 96 ? -3.458 -11.763 18.156 1.00 83.94 96 GLY A CA 1
ATOM 743 C C . GLY A 1 96 ? -1.949 -11.483 18.162 1.00 83.94 96 GLY A C 1
ATOM 744 O O . GLY A 1 96 ? -1.529 -10.368 18.476 1.00 83.94 96 GLY A O 1
ATOM 745 N N . GLY A 1 97 ? -1.120 -12.471 17.817 1.00 91.06 97 GLY A N 1
ATOM 746 C CA . GLY A 1 97 ? 0.330 -12.326 17.738 1.00 91.06 97 GLY A CA 1
ATOM 747 C C . GLY A 1 97 ? 0.800 -11.539 16.513 1.00 91.06 97 GLY A C 1
ATOM 748 O O . GLY A 1 97 ? 0.065 -11.337 15.546 1.00 91.06 97 GLY A O 1
ATOM 749 N N . ARG A 1 98 ? 2.072 -11.123 16.549 1.00 95.12 98 ARG A N 1
ATOM 750 C CA . ARG A 1 98 ? 2.753 -10.574 15.373 1.00 95.12 98 ARG A CA 1
ATOM 751 C C . ARG A 1 98 ? 3.090 -11.686 14.388 1.00 95.12 98 ARG A C 1
ATOM 753 O O . ARG A 1 98 ? 3.683 -12.688 14.784 1.00 95.12 98 ARG A O 1
ATOM 760 N N . GLN A 1 99 ? 2.765 -11.491 13.117 1.00 94.94 99 GLN A N 1
ATOM 761 C CA . GLN A 1 99 ? 3.020 -12.473 12.068 1.00 94.94 99 GLN A CA 1
ATOM 762 C C . GLN A 1 99 ? 3.534 -11.813 10.793 1.00 94.94 99 GLN A C 1
ATOM 764 O O . GLN A 1 99 ? 3.095 -10.728 10.423 1.00 94.94 99 GLN A O 1
ATOM 769 N N . GLY A 1 100 ? 4.431 -12.534 10.116 1.00 93.69 100 GLY A N 1
ATOM 770 C CA . GLY A 1 100 ? 4.969 -12.172 8.814 1.00 93.69 100 GLY A CA 1
ATOM 771 C C . GLY A 1 100 ? 6.049 -11.094 8.868 1.00 93.69 100 GLY A C 1
ATOM 772 O O . GLY A 1 100 ? 6.152 -10.300 9.799 1.00 93.69 100 GLY A O 1
ATOM 773 N N . THR A 1 101 ? 6.894 -11.091 7.844 1.00 94.19 101 THR A N 1
ATOM 774 C CA . THR A 1 101 ? 7.973 -10.115 7.703 1.00 94.19 101 THR A CA 1
ATOM 775 C C . THR A 1 101 ? 8.020 -9.681 6.250 1.00 94.19 101 THR A C 1
ATOM 777 O O . THR A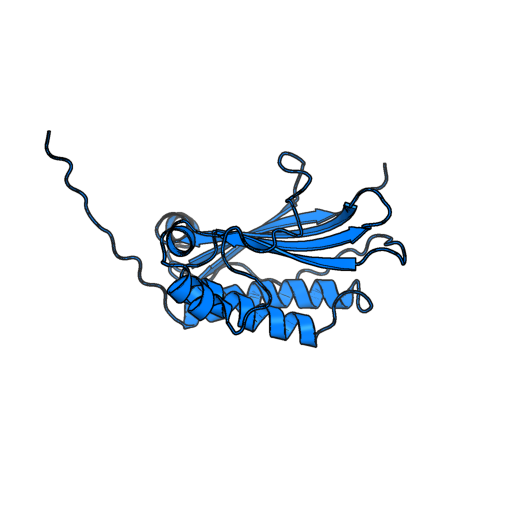 1 101 ? 8.193 -10.523 5.363 1.00 94.19 101 THR A O 1
ATOM 780 N N . GLY A 1 102 ? 7.849 -8.382 6.021 1.00 94.38 102 GLY A N 1
ATOM 781 C CA . GLY A 1 102 ? 8.041 -7.779 4.706 1.00 94.38 102 GLY A CA 1
ATOM 782 C C . GLY A 1 102 ? 9.520 -7.635 4.354 1.00 94.38 102 GLY A C 1
ATOM 783 O O . GLY A 1 102 ? 10.409 -7.830 5.187 1.00 94.38 102 GLY A O 1
ATOM 784 N N . GLY A 1 103 ? 9.793 -7.257 3.114 1.00 94.44 103 GLY A N 1
ATOM 785 C CA . GLY A 1 103 ? 11.133 -7.042 2.582 1.00 94.44 103 GLY A CA 1
ATOM 786 C C . GLY A 1 103 ? 11.752 -8.275 1.944 1.00 94.44 103 GLY A C 1
ATOM 787 O O . GLY A 1 103 ? 12.975 -8.325 1.794 1.00 94.44 103 GLY A O 1
ATOM 788 N N . LYS A 1 104 ? 10.943 -9.254 1.522 1.00 93.38 104 LYS A N 1
ATOM 789 C CA . LYS A 1 104 ? 11.452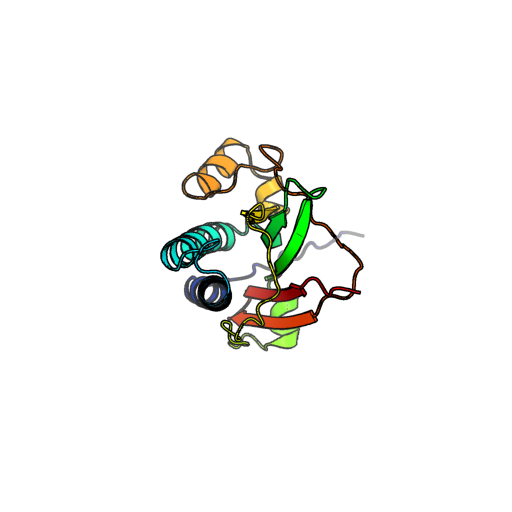 -10.344 0.676 1.00 93.38 104 LYS A CA 1
ATOM 790 C C . LYS A 1 104 ? 12.115 -9.740 -0.577 1.00 93.38 104 LYS A C 1
ATOM 792 O O . LYS A 1 104 ? 11.555 -8.803 -1.147 1.00 93.38 104 LYS A O 1
ATOM 797 N N . PRO A 1 105 ? 13.302 -10.221 -0.998 1.00 93.69 105 PRO A N 1
ATOM 798 C CA . PRO A 1 105 ? 13.955 -9.711 -2.198 1.00 93.69 105 PRO A CA 1
ATOM 799 C C . PRO A 1 105 ? 13.041 -9.808 -3.419 1.00 93.69 105 PRO A C 1
ATOM 801 O O . PRO A 1 105 ? 12.420 -10.846 -3.656 1.00 93.69 105 PRO A O 1
ATOM 804 N N . VAL A 1 106 ? 12.977 -8.724 -4.189 1.00 92.62 106 VAL A N 1
ATOM 805 C CA . VAL A 1 106 ? 12.190 -8.667 -5.417 1.00 92.62 106 VAL A CA 1
ATOM 806 C C . VAL A 1 106 ? 13.018 -9.220 -6.566 1.00 92.62 106 VAL A C 1
ATOM 808 O O . VAL A 1 106 ? 14.112 -8.737 -6.846 1.00 92.62 106 VAL A O 1
ATOM 811 N N . GLU A 1 107 ? 12.484 -10.228 -7.249 1.00 90.12 107 GLU A N 1
ATOM 812 C CA . GLU A 1 107 ? 13.041 -10.677 -8.520 1.00 90.12 107 GLU A CA 1
ATOM 813 C C . GLU A 1 107 ? 12.699 -9.643 -9.597 1.00 90.12 107 GLU A C 1
ATOM 815 O O . GLU A 1 107 ? 11.526 -9.447 -9.937 1.00 90.12 107 GLU A O 1
ATOM 820 N N . ALA A 1 108 ? 13.724 -8.950 -10.092 1.00 88.88 108 ALA A N 1
ATOM 821 C CA . ALA A 1 108 ? 13.555 -7.927 -11.108 1.00 88.88 108 ALA A CA 1
ATOM 822 C C . ALA A 1 108 ? 13.120 -8.550 -12.443 1.00 88.88 108 ALA A C 1
ATOM 824 O O . ALA A 1 108 ? 13.712 -9.523 -12.911 1.00 88.88 108 ALA A O 1
ATOM 825 N N . VAL A 1 109 ? 12.108 -7.960 -13.076 1.00 91.06 109 VAL A N 1
ATOM 826 C CA . VAL A 1 109 ? 11.751 -8.236 -14.472 1.00 91.06 109 VAL A CA 1
ATOM 827 C C . VAL A 1 109 ? 12.254 -7.098 -15.353 1.00 91.06 109 VAL A C 1
ATOM 829 O O . VAL A 1 109 ? 12.534 -6.003 -14.869 1.00 91.06 109 VAL A O 1
ATOM 832 N N . TRP A 1 110 ? 12.386 -7.339 -16.657 1.00 91.56 110 TRP A N 1
ATOM 833 C CA . TRP A 1 110 ? 12.681 -6.251 -17.586 1.00 91.56 110 TRP A CA 1
ATOM 834 C C . TRP A 1 110 ? 11.502 -5.270 -17.629 1.00 91.56 110 TRP A C 1
ATOM 836 O O . TRP A 1 110 ? 10.359 -5.691 -17.821 1.00 91.56 110 TRP A O 1
ATOM 846 N N . ILE A 1 111 ? 11.791 -3.977 -17.466 1.00 91.56 111 ILE A N 1
ATOM 847 C CA . ILE A 1 111 ? 10.802 -2.896 -17.473 1.00 91.56 111 ILE A CA 1
ATOM 848 C C . ILE A 1 111 ? 11.211 -1.861 -18.535 1.00 91.56 111 ILE A C 1
ATOM 850 O O . ILE A 1 111 ? 12.373 -1.442 -18.539 1.00 91.56 111 ILE A O 1
ATOM 854 N N . PRO A 1 112 ? 10.308 -1.449 -19.446 1.00 93.50 112 PRO A N 1
ATOM 855 C CA . PRO A 1 112 ? 10.608 -0.418 -20.435 1.00 93.50 112 PRO A CA 1
ATOM 856 C C . PRO A 1 112 ? 10.771 0.959 -19.779 1.00 93.50 112 PRO A C 1
ATOM 858 O O . PRO A 1 112 ? 10.220 1.228 -18.715 1.00 93.50 112 PRO A O 1
ATOM 861 N N . SER A 1 113 ? 11.476 1.873 -20.449 1.00 95.00 113 SER A N 1
ATOM 862 C CA . SER A 1 113 ? 11.705 3.238 -19.946 1.00 95.00 113 SER A CA 1
ATOM 863 C C . SER A 1 113 ? 10.439 4.098 -19.850 1.00 95.00 113 SER A C 1
ATOM 865 O O . SER A 1 113 ? 10.460 5.134 -19.199 1.00 95.00 113 SER A O 1
ATOM 867 N N . SER A 1 114 ? 9.361 3.700 -20.530 1.00 95.19 114 SER A N 1
ATOM 868 C CA . SER A 1 114 ? 8.033 4.320 -20.468 1.00 95.19 114 SER A CA 1
ATOM 869 C C . SER A 1 114 ? 7.247 3.940 -19.215 1.00 95.19 114 SER A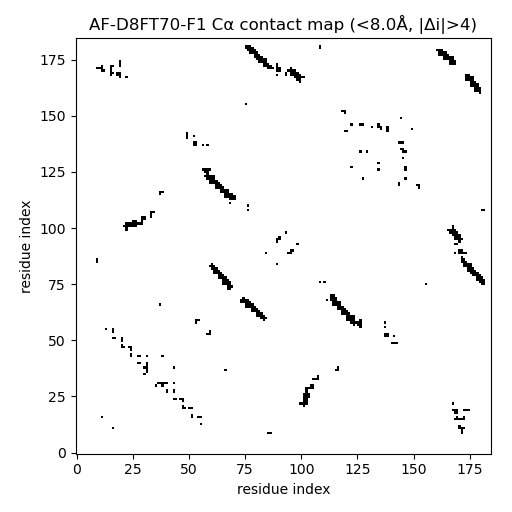 C 1
ATOM 871 O O . SER A 1 114 ? 6.249 4.594 -18.915 1.00 95.19 114 SER A O 1
ATOM 873 N N . ALA A 1 115 ? 7.653 2.886 -18.500 1.00 94.94 115 ALA A N 1
ATOM 874 C CA . ALA A 1 115 ? 6.947 2.452 -17.308 1.00 94.94 115 ALA A CA 1
ATOM 875 C C . ALA A 1 115 ? 7.089 3.462 -16.170 1.00 94.94 115 ALA A C 1
ATOM 877 O O . ALA A 1 115 ? 8.119 4.113 -16.006 1.00 94.94 115 ALA A O 1
ATOM 878 N N . VAL A 1 116 ? 6.050 3.543 -15.349 1.00 95.12 116 VAL A N 1
ATOM 879 C CA . VAL A 1 116 ? 5.968 4.437 -14.201 1.00 95.12 116 VAL A CA 1
ATOM 880 C C . VAL A 1 116 ? 5.486 3.674 -12.976 1.00 95.12 116 VAL A C 1
ATOM 882 O O . VAL A 1 116 ? 4.757 2.682 -13.078 1.00 95.12 116 VAL A O 1
ATOM 885 N N . PHE A 1 117 ? 5.890 4.150 -11.805 1.00 94.69 117 PHE A N 1
ATOM 886 C CA . PHE A 1 117 ? 5.343 3.699 -10.536 1.00 94.69 117 PHE A CA 1
ATOM 887 C C . PHE A 1 117 ? 4.045 4.448 -10.218 1.00 94.69 117 PHE A C 1
ATOM 889 O O . PHE A 1 117 ? 3.910 5.644 -10.477 1.00 94.69 117 PHE A O 1
ATOM 896 N N . THR A 1 118 ? 3.074 3.750 -9.642 1.00 92.56 118 THR A N 1
ATOM 897 C CA . THR A 1 118 ? 1.860 4.354 -9.100 1.00 92.56 118 THR A CA 1
ATOM 898 C C . THR A 1 118 ? 1.340 3.565 -7.912 1.00 92.56 118 THR A C 1
ATOM 900 O O . THR A 1 118 ? 1.624 2.379 -7.746 1.00 92.56 118 THR A O 1
ATOM 903 N N . SER A 1 119 ? 0.530 4.225 -7.098 1.00 92.25 119 SER A N 1
ATOM 904 C CA . SER A 1 119 ? -0.157 3.626 -5.964 1.00 92.25 119 SER A CA 1
ATOM 905 C C . SER A 1 119 ? -1.651 3.868 -6.076 1.00 92.25 119 SER A C 1
ATOM 907 O O . SER A 1 119 ? -2.076 4.966 -6.434 1.00 92.25 119 SER A O 1
ATOM 909 N N . TRP A 1 120 ? -2.447 2.885 -5.689 1.00 91.19 120 TRP A N 1
ATOM 910 C CA . TRP A 1 120 ? -3.901 2.932 -5.752 1.00 91.19 120 TRP A CA 1
ATOM 911 C C . TRP A 1 120 ? -4.510 2.432 -4.449 1.00 91.19 120 TRP A C 1
ATOM 913 O O . TRP A 1 120 ? -3.862 1.726 -3.680 1.00 91.19 120 TRP A O 1
ATOM 923 N N . VAL A 1 121 ? -5.758 2.814 -4.207 1.00 91.69 121 VAL A N 1
ATOM 924 C CA . VAL A 1 121 ? -6.477 2.500 -2.974 1.00 91.69 121 VAL A CA 1
ATOM 925 C C . VAL A 1 121 ? -7.927 2.148 -3.290 1.00 91.69 121 VAL A C 1
ATOM 927 O O . VAL A 1 121 ? -8.549 2.763 -4.159 1.00 91.69 121 VAL A O 1
ATOM 930 N N . ILE A 1 122 ? -8.455 1.155 -2.585 1.00 91.50 122 ILE A N 1
ATOM 931 C CA . ILE A 1 122 ? -9.882 0.866 -2.484 1.00 91.50 122 ILE A CA 1
ATOM 932 C C . ILE A 1 122 ? -10.307 1.260 -1.075 1.00 91.50 122 ILE A C 1
ATOM 934 O O . ILE A 1 122 ? -9.736 0.825 -0.072 1.00 91.50 122 ILE A O 1
ATOM 938 N N . TRP A 1 123 ? -11.285 2.154 -1.015 1.00 93.12 123 TRP A N 1
ATOM 939 C CA . TRP A 1 123 ? -11.768 2.731 0.229 1.00 93.12 123 TRP A CA 1
ATOM 940 C C . TRP A 1 123 ? -12.621 1.736 1.004 1.00 93.12 123 TRP A C 1
ATOM 942 O O . TRP A 1 123 ? -13.396 0.984 0.418 1.00 93.12 123 TRP A O 1
ATOM 952 N N . SER A 1 124 ? -12.511 1.770 2.329 1.00 94.12 124 SER A N 1
ATOM 953 C CA . SER A 1 124 ? -13.394 0.999 3.198 1.00 94.12 124 SER A CA 1
ATOM 954 C C . SER A 1 124 ? -14.821 1.559 3.178 1.00 94.12 124 SER A C 1
ATOM 956 O O . SER A 1 124 ? -15.061 2.724 2.830 1.00 94.12 124 SER A O 1
ATOM 958 N N . ASP A 1 125 ? -15.775 0.758 3.652 1.00 93.00 125 ASP A N 1
ATOM 959 C CA . ASP A 1 125 ? -17.134 1.234 3.917 1.00 93.00 125 ASP A CA 1
ATOM 960 C C . ASP A 1 125 ? -17.137 2.368 4.948 1.00 93.00 125 ASP A C 1
ATOM 962 O O . ASP A 1 125 ? -17.931 3.301 4.845 1.00 93.00 125 ASP A O 1
ATOM 966 N N . THR A 1 126 ? -16.228 2.333 5.932 1.00 92.12 126 THR A N 1
ATOM 967 C CA . THR A 1 126 ? -16.085 3.418 6.910 1.00 92.12 126 THR A CA 1
ATOM 968 C C . THR A 1 126 ? -15.764 4.731 6.209 1.00 92.12 126 THR A C 1
ATOM 970 O O . THR A 1 126 ? -16.502 5.690 6.397 1.00 92.12 126 THR A O 1
ATOM 973 N N . MET A 1 127 ? -14.742 4.772 5.350 1.00 94.44 127 MET A N 1
ATOM 974 C CA . MET A 1 127 ? -14.379 5.983 4.607 1.00 94.44 127 MET A CA 1
ATOM 975 C C . MET A 1 127 ? -15.501 6.448 3.679 1.00 94.44 127 MET A C 1
ATOM 977 O O . MET A 1 127 ? -15.813 7.637 3.617 1.00 94.44 127 MET A O 1
ATOM 981 N N . SER A 1 128 ? -16.129 5.509 2.975 1.00 93.69 128 SER A N 1
ATOM 982 C CA . SER A 1 128 ? -17.175 5.805 1.993 1.00 93.69 128 SER A CA 1
ATOM 983 C C . SER A 1 128 ? -18.443 6.382 2.629 1.00 93.69 128 SER A C 1
ATOM 985 O O . SER A 1 128 ? -19.125 7.185 1.997 1.00 93.69 128 SER A O 1
ATOM 987 N N . ASN A 1 129 ? -18.730 6.031 3.886 1.00 94.62 129 ASN A N 1
ATOM 988 C CA . ASN A 1 129 ? -19.893 6.519 4.633 1.00 94.62 129 ASN A CA 1
ATOM 989 C C . ASN A 1 129 ? -19.658 7.851 5.370 1.00 94.62 129 ASN A C 1
ATOM 991 O O . ASN A 1 129 ? -20.601 8.415 5.929 1.00 94.62 129 ASN A O 1
ATOM 995 N N . LEU A 1 130 ? -18.426 8.366 5.395 1.00 95.38 130 LEU A N 1
ATOM 996 C CA . LEU A 1 130 ? -18.127 9.680 5.965 1.00 95.38 130 LEU A CA 1
ATOM 997 C C . LEU A 1 130 ? -18.600 10.817 5.051 1.00 95.38 130 LEU A C 1
ATOM 999 O O . LEU A 1 130 ? -18.717 10.674 3.834 1.00 95.38 130 LEU A O 1
ATOM 1003 N N . SER A 1 131 ? -18.812 11.997 5.636 1.00 96.44 131 SER A N 1
ATOM 1004 C CA . SER A 1 131 ? -19.014 13.213 4.844 1.00 96.44 131 SER A CA 1
ATOM 1005 C C . SER A 1 131 ? -17.752 13.571 4.047 1.00 96.44 131 SER A C 1
ATOM 1007 O O . SER A 1 131 ? -16.632 13.286 4.475 1.00 96.44 131 SER A O 1
ATOM 1009 N N . LYS A 1 132 ? -17.907 14.273 2.915 1.00 95.38 132 LYS A N 1
ATOM 1010 C CA . LYS A 1 132 ? -16.762 14.721 2.097 1.00 95.38 132 LYS A CA 1
ATOM 1011 C C . LYS A 1 132 ? -15.741 15.551 2.882 1.00 95.38 132 LYS A C 1
ATOM 1013 O O . LYS A 1 132 ? -14.554 15.494 2.588 1.00 95.38 132 LYS A O 1
ATOM 1018 N N . GLU A 1 133 ? -16.187 16.335 3.859 1.00 96.62 133 GLU A N 1
ATOM 1019 C CA . GLU A 1 133 ? -15.299 17.128 4.714 1.00 96.62 133 GLU A CA 1
ATOM 1020 C C . GLU A 1 133 ? -14.425 16.234 5.603 1.00 96.62 133 GLU A C 1
ATOM 1022 O O . GLU A 1 133 ? -13.206 16.391 5.626 1.00 96.62 133 GLU A O 1
ATOM 1027 N N . GLN A 1 134 ? -15.024 15.231 6.250 1.00 96.81 134 GLN A N 1
ATOM 1028 C CA . GLN A 1 134 ? -14.289 14.244 7.047 1.00 96.81 134 GLN A CA 1
ATOM 1029 C C . GLN A 1 134 ? -13.336 13.416 6.181 1.00 96.81 134 GLN A C 1
ATOM 1031 O O . GLN A 1 134 ? -12.181 13.226 6.554 1.00 96.81 134 GLN A O 1
ATOM 1036 N N . GLN A 1 135 ? -13.789 12.985 4.999 1.00 96.12 135 GLN A N 1
ATOM 1037 C CA . GLN A 1 135 ? -12.942 12.287 4.033 1.00 96.12 135 GLN A CA 1
ATOM 1038 C C . GLN A 1 135 ? -11.716 13.135 3.668 1.00 96.12 135 GLN A C 1
ATOM 1040 O O . GLN A 1 135 ? -10.592 12.646 3.740 1.00 96.12 135 GLN A O 1
ATOM 1045 N N . ARG A 1 136 ? -11.910 14.422 3.342 1.00 95.81 136 ARG A N 1
ATOM 1046 C CA . ARG A 1 136 ? -10.811 15.351 3.026 1.00 95.81 136 ARG A CA 1
ATOM 1047 C C . ARG A 1 136 ? -9.869 15.554 4.201 1.00 95.81 136 ARG A C 1
ATOM 1049 O O . ARG A 1 136 ? -8.666 15.602 3.988 1.00 95.81 136 ARG A O 1
ATOM 1056 N N . SER A 1 137 ? -10.393 15.634 5.421 1.00 96.56 137 SER A N 1
ATOM 1057 C CA . SER A 1 137 ? -9.560 15.729 6.620 1.00 96.56 137 SER A CA 1
ATOM 1058 C C . SER A 1 137 ? -8.628 14.523 6.751 1.00 96.56 137 SER A C 1
ATOM 1060 O O . SER A 1 137 ? -7.443 14.712 7.013 1.00 96.56 137 SER A O 1
ATOM 1062 N N . ILE A 1 138 ? -9.137 13.305 6.533 1.00 95.25 138 ILE A N 1
ATOM 1063 C CA . ILE A 1 138 ? -8.351 12.063 6.621 1.00 95.25 138 ILE A CA 1
ATOM 1064 C C . ILE A 1 138 ? -7.251 12.025 5.557 1.00 95.25 138 ILE A C 1
ATOM 1066 O O . ILE A 1 138 ? -6.110 11.702 5.872 1.00 95.25 138 ILE A O 1
ATOM 1070 N N . VAL A 1 139 ? -7.575 12.370 4.307 1.00 94.38 139 VAL A N 1
ATOM 1071 C CA . VAL A 1 139 ? -6.621 12.259 3.188 1.00 94.38 139 VAL A CA 1
ATOM 1072 C C . VAL A 1 139 ? -5.757 13.504 2.978 1.00 94.38 139 VAL A C 1
ATOM 1074 O O . VAL A 1 139 ? -4.906 13.493 2.096 1.00 94.38 139 VAL A O 1
ATOM 1077 N N . SER A 1 140 ? -5.950 14.564 3.772 1.00 91.81 140 SER A N 1
ATOM 1078 C CA . SER A 1 140 ? -5.323 15.887 3.590 1.00 91.81 140 SER A CA 1
ATOM 1079 C C . SER A 1 140 ? -3.796 15.862 3.490 1.00 91.81 140 SER A C 1
ATOM 1081 O O . SER A 1 140 ? -3.224 16.649 2.742 1.00 91.81 140 SER A O 1
ATOM 1083 N N . ASN A 1 141 ? -3.155 14.936 4.204 1.00 87.38 141 ASN A N 1
ATOM 1084 C CA . ASN A 1 141 ? -1.707 14.727 4.191 1.00 87.38 141 ASN A CA 1
ATOM 1085 C C . ASN A 1 141 ? -1.326 13.397 3.533 1.00 87.38 141 ASN A C 1
ATOM 1087 O O . ASN A 1 141 ? -0.285 12.823 3.840 1.00 87.38 141 ASN A O 1
ATOM 1091 N N . THR A 1 142 ? -2.194 12.880 2.663 1.00 92.00 142 THR A N 1
ATOM 1092 C CA . THR A 1 142 ? -1.927 11.668 1.898 1.00 92.00 142 THR A CA 1
ATOM 1093 C C . THR A 1 142 ? -1.872 11.965 0.405 1.00 92.00 142 THR A C 1
ATOM 1095 O O . THR A 1 142 ? -2.426 12.954 -0.070 1.00 92.00 142 THR A O 1
ATOM 1098 N N . ARG A 1 143 ? -1.249 11.080 -0.372 1.00 89.81 14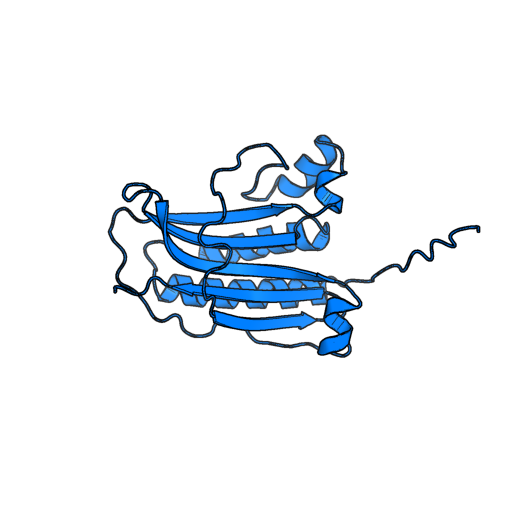3 ARG A N 1
ATOM 1099 C CA . ARG A 1 143 ? -1.225 11.180 -1.837 1.00 89.81 143 ARG A CA 1
ATOM 1100 C C . ARG A 1 143 ? -2.542 10.807 -2.518 1.00 89.81 143 ARG A C 1
ATOM 1102 O O . ARG A 1 143 ? -2.674 11.006 -3.724 1.00 89.81 143 ARG A O 1
ATOM 1109 N N . TRP A 1 144 ? -3.490 10.226 -1.787 1.00 91.50 144 TRP A N 1
ATOM 1110 C CA . TRP A 1 144 ? -4.769 9.798 -2.344 1.00 91.50 144 TRP A CA 1
ATOM 1111 C C . TRP A 1 144 ? -5.838 10.879 -2.162 1.00 91.50 144 TRP A C 1
ATOM 1113 O O . TRP A 1 144 ? -5.811 11.658 -1.217 1.00 91.50 144 TRP A O 1
ATOM 1123 N N . SER A 1 145 ? -6.781 10.943 -3.101 1.00 91.50 145 SER A N 1
ATOM 1124 C CA . SER A 1 145 ? -7.961 11.820 -3.021 1.00 91.50 145 SER A CA 1
ATOM 1125 C C . SER A 1 145 ? -9.106 11.130 -2.269 1.00 91.50 145 SER A C 1
ATOM 1127 O O . SER A 1 145 ? -8.942 10.016 -1.802 1.00 91.50 145 SER A O 1
ATOM 1129 N N . ILE A 1 146 ? -10.269 11.762 -2.109 1.00 92.12 146 ILE A N 1
ATOM 1130 C CA . ILE A 1 146 ? -11.421 11.120 -1.445 1.00 92.12 146 ILE A CA 1
ATOM 1131 C C . ILE A 1 146 ? -12.128 10.103 -2.370 1.00 92.12 146 ILE A C 1
ATOM 1133 O O . ILE A 1 146 ? -11.953 10.175 -3.590 1.00 92.12 146 ILE A O 1
ATOM 1137 N N . PRO A 1 147 ? -12.964 9.181 -1.845 1.00 89.56 147 PRO A N 1
ATOM 1138 C CA . PRO A 1 147 ? -13.766 8.283 -2.675 1.00 89.56 147 PRO A CA 1
ATOM 1139 C C . PRO A 1 147 ? -14.528 9.010 -3.794 1.00 89.56 147 PRO A C 1
ATOM 1141 O O . PRO A 1 147 ? -15.214 10.005 -3.561 1.00 89.56 147 PRO A O 1
ATOM 1144 N N . GLY A 1 148 ? -14.414 8.499 -5.022 1.00 81.31 148 GLY A N 1
ATOM 1145 C CA . GLY A 1 148 ? -15.069 9.070 -6.205 1.00 81.31 148 GLY A CA 1
ATOM 1146 C C . GLY A 1 148 ? -14.381 10.302 -6.809 1.00 81.31 148 GLY A C 1
ATOM 1147 O O . GLY A 1 148 ? -14.791 10.742 -7.881 1.00 81.31 148 GLY A O 1
ATOM 1148 N N . GLU A 1 149 ? -13.327 10.836 -6.185 1.00 78.81 149 GLU A N 1
ATOM 1149 C CA . GLU A 1 149 ? -12.485 11.898 -6.745 1.00 78.81 149 GLU A CA 1
ATOM 1150 C C . GLU A 1 149 ? -11.129 11.282 -7.157 1.00 78.81 149 GLU A C 1
ATOM 1152 O O . GLU A 1 149 ? -10.476 10.619 -6.361 1.00 78.81 149 GLU A O 1
ATOM 1157 N N . ASN A 1 150 ? -10.727 11.454 -8.424 1.00 60.66 150 ASN A N 1
ATOM 1158 C CA . ASN A 1 150 ? -9.486 10.922 -9.017 1.00 60.66 150 ASN A CA 1
ATOM 1159 C C . ASN A 1 150 ? -9.245 9.406 -8.827 1.00 60.66 150 ASN A C 1
ATOM 1161 O O . ASN A 1 150 ? -8.403 8.977 -8.042 1.00 60.66 150 ASN A O 1
ATOM 1165 N N . SER A 1 151 ? -9.913 8.579 -9.638 1.00 52.03 151 SER A N 1
ATOM 1166 C CA . SER A 1 151 ? -9.520 7.176 -9.847 1.00 52.03 151 SER A CA 1
ATOM 1167 C C . SER A 1 151 ? -8.582 7.093 -11.055 1.00 52.03 151 SER A C 1
ATOM 1169 O O . SER A 1 151 ? -9.038 6.980 -12.190 1.00 52.03 151 SER A O 1
ATOM 1171 N N . SER A 1 152 ? -7.269 7.225 -10.845 1.00 51.38 152 SER A N 1
ATOM 1172 C CA . SER A 1 152 ? -6.296 7.149 -11.949 1.00 51.38 152 SER A CA 1
ATOM 1173 C C . SER A 1 152 ? -5.824 5.726 -12.262 1.00 51.38 152 SER A C 1
ATOM 1175 O O . SER A 1 152 ? -5.271 5.501 -13.335 1.00 51.38 152 SER A O 1
ATOM 1177 N N . PHE A 1 153 ? -6.080 4.746 -11.391 1.00 59.56 153 PHE A N 1
ATOM 1178 C CA . PHE A 1 153 ? -5.700 3.356 -11.635 1.00 59.56 153 PHE A CA 1
ATOM 1179 C C . PHE A 1 153 ? -6.846 2.403 -11.297 1.00 59.56 153 PHE A C 1
ATOM 1181 O O . PHE A 1 153 ? -7.277 2.294 -10.150 1.00 59.56 153 PHE A O 1
ATOM 1188 N N . GLN A 1 154 ? -7.330 1.700 -12.319 1.00 61.47 154 GLN A N 1
ATOM 1189 C CA . GLN A 1 154 ? -8.225 0.564 -12.154 1.00 61.47 154 GLN A CA 1
ATOM 1190 C C . GLN A 1 154 ? -7.376 -0.695 -12.009 1.00 61.47 154 GLN A C 1
ATOM 1192 O O . GLN A 1 154 ? -6.565 -0.999 -12.886 1.00 61.47 154 GLN A O 1
ATOM 1197 N N . ARG A 1 155 ? -7.580 -1.420 -10.907 1.00 63.22 155 ARG A N 1
ATOM 1198 C CA . ARG A 1 155 ? -6.988 -2.736 -10.646 1.00 63.22 155 ARG A CA 1
ATOM 1199 C C . ARG A 1 155 ? -7.099 -3.616 -11.899 1.00 63.22 155 ARG A C 1
ATOM 1201 O O . ARG A 1 155 ? -8.197 -3.827 -12.408 1.00 63.22 155 ARG A O 1
ATOM 1208 N N . ARG A 1 156 ? -5.977 -4.138 -12.402 1.00 65.25 156 ARG A N 1
ATOM 1209 C CA . ARG A 1 156 ? -5.955 -5.071 -13.548 1.00 65.25 156 ARG A CA 1
ATOM 1210 C C . ARG A 1 156 ? -5.711 -6.506 -13.100 1.00 65.25 156 ARG A C 1
ATOM 1212 O O . ARG A 1 156 ? -5.258 -6.730 -11.985 1.00 65.25 156 ARG A O 1
ATOM 1219 N N . TYR A 1 157 ? -6.013 -7.492 -13.939 1.00 67.56 157 TYR A N 1
ATOM 1220 C CA . TYR A 1 157 ? -5.716 -8.905 -13.640 1.00 67.56 157 TYR A CA 1
ATOM 1221 C C . TYR A 1 157 ? -6.410 -9.445 -12.374 1.00 67.56 157 TYR A C 1
ATOM 1223 O O . TYR A 1 157 ? -5.875 -10.297 -11.657 1.00 67.56 157 TYR A O 1
ATOM 1231 N N . GLU A 1 158 ? -7.596 -8.924 -12.053 1.00 58.88 158 GLU A N 1
ATOM 1232 C CA . GLU A 1 158 ? -8.473 -9.546 -11.062 1.00 58.88 158 GLU A CA 1
ATOM 1233 C C . GLU A 1 158 ? -8.907 -10.925 -11.585 1.00 58.88 158 GLU A C 1
ATOM 1235 O O . GLU A 1 158 ? -9.424 -11.034 -12.694 1.00 58.88 158 GLU A O 1
ATOM 1240 N N . GLY A 1 159 ? -8.616 -11.986 -10.824 1.00 60.50 159 GLY A N 1
ATOM 1241 C CA . GLY A 1 159 ? -8.856 -13.375 -11.239 1.00 60.50 159 GLY A CA 1
ATOM 1242 C C . GLY A 1 159 ? -7.675 -14.094 -11.909 1.00 60.50 159 GLY A C 1
ATOM 1243 O O . GLY A 1 159 ? -7.809 -15.270 -12.237 1.00 60.50 159 GLY A O 1
ATOM 1244 N N . GLU A 1 160 ? -6.517 -13.448 -12.086 1.00 74.69 160 GLU A N 1
ATOM 1245 C CA . GLU A 1 160 ? -5.294 -14.140 -12.529 1.00 74.69 160 GLU A CA 1
ATOM 1246 C C . GLU A 1 160 ? -4.569 -14.880 -11.387 1.00 74.69 160 GLU A C 1
ATOM 1248 O O . GLU A 1 160 ? -4.935 -14.784 -10.216 1.00 74.69 160 GLU A O 1
ATOM 1253 N N . ASN A 1 161 ? -3.509 -15.629 -11.713 1.00 73.56 161 ASN A N 1
ATOM 1254 C CA . ASN A 1 161 ? -2.686 -16.331 -10.725 1.00 73.56 161 ASN A CA 1
ATOM 1255 C C . ASN A 1 161 ? -1.717 -15.367 -10.019 1.00 73.56 161 ASN A C 1
ATOM 1257 O O . ASN A 1 161 ? -0.610 -15.108 -10.497 1.00 73.56 161 ASN A O 1
ATOM 1261 N N . TRP A 1 162 ? -2.127 -14.870 -8.854 1.00 86.75 162 TRP A N 1
ATOM 1262 C CA . TRP A 1 162 ? -1.300 -14.072 -7.945 1.00 86.75 162 TRP A CA 1
ATOM 1263 C C . TRP A 1 162 ? -0.475 -14.966 -7.015 1.00 86.75 162 TRP A C 1
ATOM 1265 O O . TRP A 1 162 ? -0.960 -15.982 -6.519 1.00 86.75 162 TRP A O 1
ATOM 1275 N N . SER A 1 163 ? 0.772 -14.578 -6.737 1.00 89.31 163 SER A N 1
ATOM 1276 C CA . SER A 1 163 ? 1.569 -15.245 -5.700 1.00 89.31 163 SER A CA 1
ATOM 1277 C C . SER A 1 163 ? 1.211 -14.655 -4.339 1.00 89.31 163 SER A C 1
ATOM 1279 O O . SER A 1 163 ? 1.344 -13.450 -4.142 1.00 89.31 163 SER A O 1
ATOM 1281 N N . SER A 1 164 ? 0.789 -15.482 -3.382 1.00 90.06 164 SER A N 1
ATOM 1282 C CA . SER A 1 164 ? 0.646 -15.029 -1.993 1.00 90.06 164 SER A CA 1
ATOM 1283 C C . SER A 1 164 ? 2.023 -14.891 -1.341 1.00 90.06 164 SER A C 1
ATOM 1285 O O . SER A 1 164 ? 2.839 -15.815 -1.397 1.00 90.06 164 SER A O 1
ATOM 1287 N N . LEU A 1 165 ? 2.295 -13.740 -0.723 1.00 88.19 165 LEU A N 1
ATOM 1288 C CA . LEU A 1 165 ? 3.510 -13.514 0.069 1.00 88.19 165 LEU A CA 1
ATOM 1289 C C . LEU A 1 165 ? 3.306 -13.780 1.563 1.00 88.19 165 LEU A C 1
ATOM 1291 O O . LEU A 1 165 ? 4.306 -13.966 2.272 1.00 88.19 165 LEU A O 1
ATOM 1295 N N . GLY A 1 166 ? 2.047 -13.861 2.001 1.00 91.88 166 GLY A N 1
ATOM 1296 C CA . GLY A 1 166 ? 1.632 -14.172 3.364 1.00 91.88 166 GLY A CA 1
ATOM 1297 C C . GLY A 1 166 ? 0.720 -13.104 3.970 1.00 91.88 166 GLY A C 1
ATOM 1298 O O . GLY A 1 166 ? 0.085 -12.330 3.260 1.00 91.88 166 GLY A O 1
ATOM 1299 N N . LEU A 1 167 ? 0.676 -13.091 5.301 1.00 95.94 167 LEU A N 1
ATOM 1300 C CA . LEU A 1 167 ? -0.080 -12.157 6.135 1.00 95.94 167 LEU A CA 1
ATOM 1301 C C . LEU A 1 167 ? 0.903 -11.367 7.005 1.00 95.94 167 LEU A C 1
ATOM 1303 O O . LEU A 1 167 ? 1.746 -11.981 7.667 1.00 95.94 167 LEU A O 1
ATOM 1307 N N . TYR A 1 168 ? 0.782 -10.039 7.028 1.00 97.44 168 TYR A N 1
ATOM 1308 C CA . T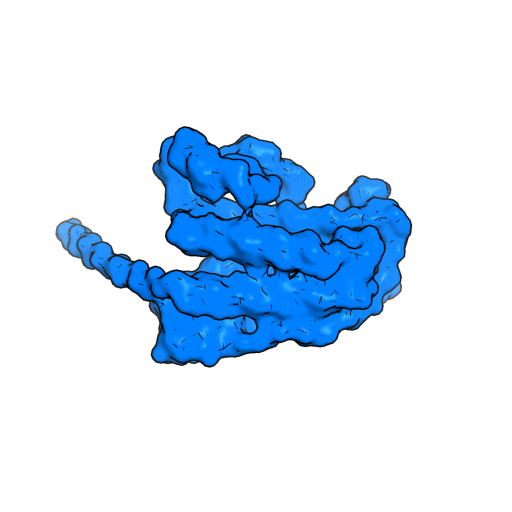YR A 1 168 ? 1.441 -9.184 8.020 1.00 97.44 168 TYR A CA 1
ATOM 1309 C C . TYR A 1 168 ? 0.417 -8.747 9.048 1.00 97.44 168 TYR A C 1
ATOM 1311 O O . TYR A 1 168 ? -0.519 -8.043 8.692 1.00 97.44 168 TYR A O 1
ATOM 1319 N N . ALA A 1 169 ? 0.560 -9.162 10.301 1.00 97.25 169 ALA A N 1
ATOM 1320 C CA . ALA A 1 169 ? -0.473 -8.935 11.309 1.00 97.25 169 ALA A CA 1
ATOM 1321 C C . ALA A 1 169 ? 0.097 -8.607 12.686 1.00 97.25 169 ALA A C 1
ATOM 1323 O O . ALA A 1 169 ? 1.187 -9.056 13.024 1.00 97.25 169 ALA A O 1
ATOM 1324 N N . SER A 1 170 ? -0.658 -7.847 13.477 1.00 96.38 170 SER A N 1
ATOM 1325 C CA . SER A 1 170 ? -0.428 -7.580 14.899 1.00 96.38 170 SER A CA 1
ATOM 1326 C C . SER A 1 170 ? -1.769 -7.298 15.572 1.00 96.38 170 SER A C 1
ATOM 1328 O O . SER A 1 170 ? -2.561 -6.500 15.065 1.00 96.38 170 SER A O 1
ATOM 1330 N N . GLY A 1 171 ? -2.043 -7.952 16.704 1.00 94.75 171 GLY A N 1
ATOM 1331 C CA . GLY A 1 171 ? -3.303 -7.774 17.419 1.00 94.75 171 GLY A CA 1
ATOM 1332 C C . GLY A 1 171 ? -4.505 -8.105 16.529 1.00 94.75 171 GLY A C 1
ATOM 1333 O O . GLY A 1 171 ? -4.629 -9.217 16.019 1.00 94.75 171 GLY A O 1
ATOM 1334 N N . ASN A 1 172 ? -5.380 -7.118 16.336 1.0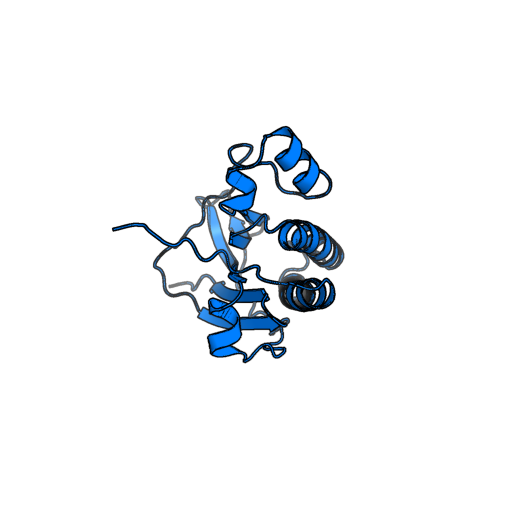0 95.19 172 ASN A N 1
ATOM 1335 C CA . ASN A 1 172 ? -6.593 -7.233 15.522 1.00 95.19 172 ASN A CA 1
ATOM 1336 C C . ASN A 1 172 ? -6.456 -6.639 14.113 1.00 95.19 172 ASN A C 1
ATOM 1338 O O . ASN A 1 172 ? -7.470 -6.458 13.447 1.00 95.19 172 ASN A O 1
ATOM 1342 N N . LEU A 1 173 ? -5.251 -6.286 13.670 1.00 96.81 173 LEU A N 1
ATOM 1343 C CA . LEU A 1 173 ? -5.012 -5.703 12.352 1.00 96.81 173 LEU A CA 1
ATOM 1344 C C . LEU A 1 173 ? -4.068 -6.595 11.553 1.00 96.81 173 LEU A C 1
ATOM 1346 O O . LEU A 1 173 ? -3.047 -7.053 12.069 1.00 96.81 173 LEU A O 1
ATOM 1350 N N . GLY A 1 174 ? -4.374 -6.794 10.276 1.00 97.06 174 GLY A N 1
ATOM 1351 C CA . GLY A 1 174 ? -3.448 -7.431 9.357 1.00 97.06 174 GLY A CA 1
ATOM 1352 C C . GLY A 1 174 ? -3.641 -7.004 7.913 1.00 97.06 174 GLY A C 1
ATOM 1353 O O . GLY A 1 174 ? -4.632 -6.368 7.568 1.00 97.06 174 GLY A O 1
ATOM 1354 N N . VAL A 1 175 ? -2.673 -7.359 7.074 1.00 97.56 175 VAL A N 1
ATOM 1355 C CA . VAL A 1 175 ? -2.765 -7.247 5.620 1.00 97.56 175 VAL A CA 1
ATOM 1356 C C . VAL A 1 175 ? -2.377 -8.558 4.951 1.00 97.56 175 VAL A C 1
ATOM 1358 O O . VAL A 1 175 ? -1.286 -9.087 5.175 1.00 97.56 175 VAL A O 1
ATOM 1361 N N . GLU A 1 176 ? -3.268 -9.085 4.120 1.00 96.31 176 GLU A N 1
ATOM 1362 C CA . GLU A 1 176 ? -2.950 -10.174 3.199 1.00 96.31 176 GLU A CA 1
ATOM 1363 C C . GLU A 1 176 ? -2.211 -9.622 1.993 1.00 96.31 176 GLU A C 1
ATOM 1365 O O . GLU A 1 176 ? -2.656 -8.659 1.365 1.00 96.31 176 GLU A O 1
ATOM 1370 N N . VAL A 1 177 ? -1.089 -10.254 1.659 1.00 95.12 177 VAL A N 1
ATOM 1371 C CA . VAL A 1 177 ? -0.177 -9.746 0.641 1.00 95.12 177 VAL A CA 1
ATOM 1372 C C . VAL A 1 177 ? -0.168 -10.652 -0.569 1.00 95.12 177 VAL A C 1
ATOM 1374 O O . VAL A 1 177 ? 0.147 -11.844 -0.488 1.00 95.12 177 VAL A O 1
ATOM 1377 N N . GLN A 1 178 ? -0.459 -10.058 -1.717 1.00 93.81 178 GLN A N 1
ATOM 1378 C CA . GLN A 1 178 ? -0.373 -10.703 -3.015 1.00 93.81 178 GLN A CA 1
ATOM 1379 C C . GLN A 1 178 ? 0.599 -9.933 -3.901 1.00 93.81 178 GLN A C 1
ATOM 1381 O O . GLN A 1 178 ? 0.613 -8.704 -3.904 1.00 93.81 178 GLN A O 1
ATOM 1386 N N . VAL A 1 179 ? 1.390 -10.664 -4.681 1.00 92.75 179 VAL A N 1
ATOM 1387 C CA . VAL A 1 179 ? 2.291 -10.088 -5.675 1.00 92.75 179 VAL A CA 1
ATOM 1388 C C . VAL A 1 179 ? 2.031 -10.688 -7.046 1.00 92.75 179 VAL A C 1
ATOM 1390 O O . VAL A 1 179 ? 1.849 -11.901 -7.209 1.00 92.75 179 VAL A O 1
ATOM 1393 N N . TRP A 1 180 ? 2.047 -9.820 -8.043 1.00 90.81 180 TRP A N 1
ATOM 1394 C CA . TRP A 1 180 ? 2.032 -10.182 -9.446 1.00 90.81 180 TRP A CA 1
ATOM 1395 C C . TRP A 1 180 ? 3.284 -9.633 -10.109 1.00 90.81 180 TRP A C 1
ATOM 1397 O O . TRP A 1 180 ? 3.733 -8.521 -9.830 1.00 90.81 180 TRP A O 1
ATOM 1407 N N . LYS A 1 181 ? 3.850 -10.443 -10.996 1.00 89.56 181 LYS A N 1
ATOM 1408 C CA . LYS A 1 181 ? 4.975 -10.065 -11.841 1.00 89.56 181 LYS A CA 1
ATOM 1409 C C . LYS A 1 181 ? 4.698 -10.555 -13.247 1.00 89.56 181 LYS A C 1
ATOM 1411 O O . LYS A 1 181 ? 4.277 -11.702 -13.428 1.00 89.56 181 LYS A O 1
ATOM 1416 N N . PHE A 1 182 ? 4.962 -9.703 -14.227 1.00 85.50 182 PHE A N 1
ATOM 1417 C CA . PHE A 1 182 ? 4.797 -10.064 -15.621 1.00 85.50 182 PHE A CA 1
ATOM 1418 C C . PHE A 1 182 ? 5.735 -11.222 -15.964 1.00 85.50 182 PHE A C 1
ATOM 1420 O O . PHE A 1 182 ? 6.945 -11.156 -15.735 1.00 85.50 182 PHE A O 1
ATOM 1427 N N . LYS A 1 183 ? 5.174 -12.295 -16.519 1.00 76.56 183 LYS A N 1
ATOM 1428 C CA . LYS A 1 183 ? 5.942 -13.392 -17.105 1.00 76.56 183 LYS A CA 1
ATOM 1429 C C . LYS A 1 183 ? 5.859 -13.233 -18.611 1.00 76.56 183 LYS A C 1
ATOM 1431 O O . LYS A 1 183 ? 4.772 -13.313 -19.175 1.00 76.56 183 LYS A O 1
ATOM 1436 N N . LYS A 1 184 ? 7.001 -12.996 -19.254 1.00 63.31 184 LYS A N 1
ATOM 1437 C CA . LYS A 1 184 ? 7.075 -13.064 -20.712 1.00 63.31 184 LYS A CA 1
ATOM 1438 C C . LYS A 1 184 ? 6.724 -14.501 -21.119 1.00 63.31 184 LYS A C 1
ATOM 1440 O O . LYS A 1 184 ? 7.362 -15.426 -20.618 1.00 63.31 184 LYS A O 1
ATOM 1445 N N . ALA A 1 185 ? 5.669 -14.650 -21.920 1.00 53.72 185 ALA A N 1
ATOM 1446 C CA . ALA A 1 185 ? 5.274 -15.925 -22.514 1.00 53.72 185 ALA A CA 1
ATOM 1447 C C . ALA A 1 185 ? 6.344 -16.438 -23.487 1.00 53.72 185 ALA A C 1
ATOM 1449 O O . ALA A 1 185 ? 7.035 -15.586 -24.101 1.00 53.72 185 ALA A O 1
#

Sequence (185 aa):
MKSIVISTSISITGNDIIYVAQQVKRDLKSLSKAYPNLLSSDEADDLEDNFMTLLINNAVSDIGFSIYDPTNSNLVYHEYRYKVLLGGDVTSVTNGGRQGTGGKPVEAVWIPSSAVFTSWVIWSDTMSNLSKEQQRSIVSNTRWSIPGEN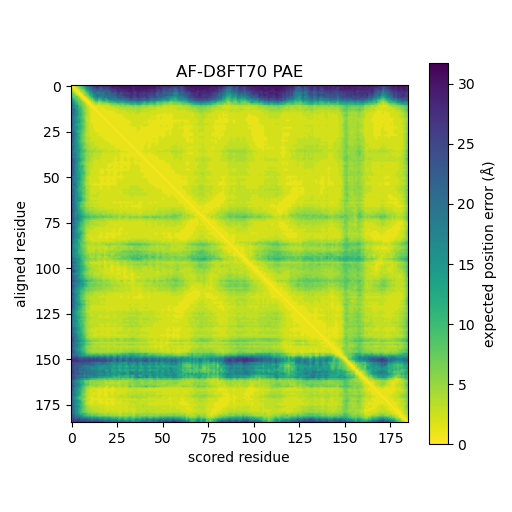SSFQRRYEGENWSSLGLYASGNLGVEVQVWKFKKA

Solvent-accessible surface area (backbone atoms only — not comparable to full-atom values): 10424 Å² total; per-residue (Å²): 136,84,83,79,83,80,83,78,83,75,74,72,53,73,69,29,46,52,55,36,33,51,28,56,28,30,34,41,44,22,44,14,70,57,38,57,92,57,35,45,63,65,58,26,52,52,51,27,59,35,48,38,50,34,58,78,64,50,28,50,36,31,40,34,42,34,34,27,20,70,88,56,84,56,42,64,49,36,34,43,38,36,40,54,36,55,35,66,74,25,29,79,76,46,75,37,40,78,37,70,79,49,39,63,83,52,83,72,70,96,73,65,91,74,44,42,59,50,74,44,75,40,69,18,71,62,39,68,72,44,55,73,67,59,34,44,63,67,31,67,85,35,96,53,67,45,90,96,43,82,84,88,66,80,88,70,74,82,90,56,93,61,46,76,80,48,48,32,29,19,46,28,38,24,29,44,31,36,38,43,65,63,72,87,128